Protein AF-A0A7V3BSF2-F1 (afdb_monomer)

Sequence (176 aa):
MPDAALVPPDAELTGRTVLPAAGGLPDQIAVTYAIGPDPFAREHGFALWERFPEPPAWSVVLAFVDPPDRGVLGIRLGSGDLTGDGHDDVLVFEETGGTGACGTWRVVTGAGTDAGAVFGRKTCDAELLIRGGALELREAVFEPGDPHCCPSAFRYATLEWNGRRFVETASRLEPV

Secondary structure (DSSP, 8-state):
--GGGSS-TTEEEEEEEEE-SBTTB--EEEEEEEESS-TTS-EEEEEEEEE-SSSSSEEEEEEEEE-GGG---EEEEEEE-SSSSSS-EEEEEEEEETTTTEEEEEEEE-SGGG-EEEEEEEESSEEEEEETTEEEEEEEE--TT--TT--SEEEEEEEEE-SSSEEEEEEEEEE-

Mean predicted aligned error: 3.51 Å

Structure (mmCIF, N/CA/C/O backbone):
data_AF-A0A7V3BSF2-F1
#
_entry.id   AF-A0A7V3BSF2-F1
#
loop_
_atom_site.group_PDB
_atom_site.id
_atom_site.type_symbol
_atom_site.label_atom_id
_atom_site.label_alt_id
_atom_site.label_comp_id
_atom_site.label_asym_id
_atom_site.label_entity_id
_atom_site.label_seq_id
_atom_site.pdbx_PDB_ins_code
_atom_site.Cartn_x
_atom_site.Cartn_y
_atom_site.Cartn_z
_atom_site.occupancy
_atom_site.B_iso_or_equiv
_atom_site.auth_seq_id
_atom_site.auth_comp_id
_atom_site.auth_asym_id
_atom_site.auth_atom_id
_atom_site.pdbx_PDB_model_num
ATOM 1 N N . MET A 1 1 ? 14.604 -10.506 -12.509 1.00 76.88 1 MET A N 1
ATOM 2 C CA . MET A 1 1 ? 15.519 -9.348 -12.597 1.00 76.88 1 MET A CA 1
ATOM 3 C C . MET A 1 1 ? 16.300 -9.240 -11.297 1.00 76.88 1 MET A C 1
ATOM 5 O O . MET A 1 1 ? 15.759 -9.681 -10.288 1.00 76.88 1 MET A O 1
ATOM 9 N N . PRO A 1 2 ? 17.548 -8.743 -11.309 1.00 87.44 2 PRO A N 1
ATOM 10 C CA . PRO A 1 2 ? 18.280 -8.460 -10.076 1.00 87.44 2 PRO A CA 1
ATOM 11 C C . PRO A 1 2 ? 17.631 -7.291 -9.322 1.00 87.44 2 PRO A C 1
ATOM 13 O O . PRO A 1 2 ? 17.107 -6.376 -9.952 1.00 87.44 2 PRO A O 1
ATOM 16 N N . ASP A 1 3 ? 17.705 -7.309 -7.992 1.00 88.06 3 ASP A N 1
ATOM 17 C CA . ASP A 1 3 ? 17.054 -6.317 -7.123 1.00 88.06 3 ASP A CA 1
ATOM 18 C C . ASP A 1 3 ? 17.497 -4.876 -7.426 1.00 88.06 3 ASP A C 1
ATOM 20 O O . ASP A 1 3 ? 16.669 -3.975 -7.503 1.00 88.06 3 ASP A O 1
ATOM 24 N N . ALA A 1 4 ? 18.783 -4.671 -7.725 1.00 88.38 4 ALA A N 1
ATOM 25 C CA . ALA A 1 4 ? 19.325 -3.362 -8.098 1.00 88.38 4 ALA A CA 1
ATOM 26 C C . ALA A 1 4 ? 18.754 -2.788 -9.412 1.00 88.38 4 ALA A C 1
ATOM 28 O O . ALA A 1 4 ? 18.898 -1.599 -9.663 1.00 88.38 4 ALA A O 1
ATOM 29 N N . ALA A 1 5 ? 18.127 -3.610 -10.263 1.00 93.00 5 ALA A N 1
ATOM 30 C CA . ALA A 1 5 ? 17.469 -3.142 -11.487 1.00 93.00 5 ALA A CA 1
ATOM 31 C C . ALA A 1 5 ? 15.993 -2.762 -11.271 1.00 93.00 5 ALA A C 1
ATOM 33 O O . ALA A 1 5 ? 15.368 -2.248 -12.192 1.00 93.00 5 ALA A O 1
ATOM 34 N N . LEU A 1 6 ? 15.430 -3.048 -10.091 1.00 95.12 6 LEU A N 1
ATOM 35 C CA . LEU A 1 6 ? 14.021 -2.795 -9.768 1.00 95.12 6 LEU A CA 1
ATOM 36 C C . LEU A 1 6 ? 13.781 -1.416 -9.147 1.00 95.12 6 LEU A C 1
ATOM 38 O O . LEU A 1 6 ? 12.636 -0.982 -9.042 1.00 95.12 6 LEU A O 1
ATOM 42 N N . VAL A 1 7 ? 14.836 -0.744 -8.702 1.00 96.88 7 VAL A N 1
ATOM 43 C CA . VAL A 1 7 ? 14.755 0.519 -7.966 1.00 96.88 7 VAL A CA 1
ATOM 44 C C . VAL A 1 7 ? 15.609 1.581 -8.660 1.00 96.88 7 VAL A C 1
ATOM 46 O O . VAL A 1 7 ? 16.504 1.226 -9.433 1.00 96.88 7 VAL A O 1
ATOM 49 N N . PRO A 1 8 ? 15.345 2.881 -8.434 1.00 95.38 8 PRO A N 1
ATOM 50 C CA . PRO A 1 8 ? 16.197 3.942 -8.957 1.00 95.3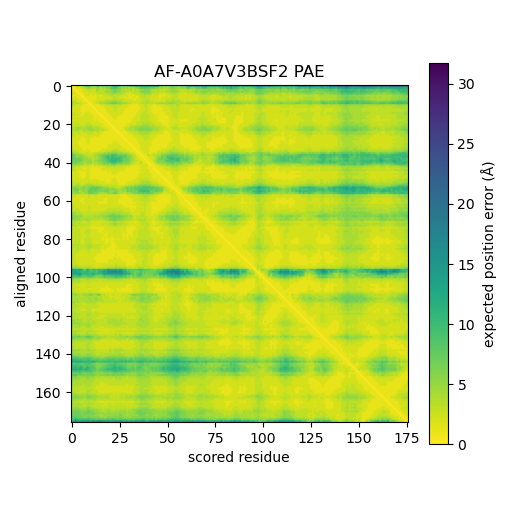8 8 PRO A CA 1
ATOM 51 C C . PRO A 1 8 ? 17.669 3.769 -8.544 1.00 95.38 8 PRO A C 1
ATOM 53 O O . PRO A 1 8 ? 17.949 3.157 -7.509 1.00 95.38 8 PRO A O 1
ATOM 56 N N . PRO A 1 9 ? 18.623 4.337 -9.306 1.00 92.38 9 PRO A N 1
ATOM 57 C CA . PRO A 1 9 ? 20.008 4.429 -8.859 1.00 92.38 9 PRO A CA 1
ATOM 58 C C . PRO A 1 9 ? 20.092 5.041 -7.455 1.00 92.38 9 PRO A C 1
ATOM 60 O O . PRO A 1 9 ? 19.335 5.955 -7.134 1.00 92.38 9 PRO A O 1
ATOM 63 N N . ASP A 1 10 ? 20.998 4.518 -6.630 1.00 89.00 10 ASP A N 1
ATOM 64 C CA . ASP A 1 10 ? 21.238 4.958 -5.246 1.00 89.00 10 ASP A CA 1
ATOM 65 C C . ASP A 1 10 ? 20.064 4.753 -4.265 1.00 89.00 10 ASP A C 1
ATOM 67 O O . ASP A 1 10 ? 20.149 5.170 -3.107 1.00 89.00 10 ASP A O 1
ATOM 71 N N . ALA A 1 11 ? 18.992 4.073 -4.689 1.00 95.88 11 ALA A N 1
ATOM 72 C CA . ALA A 1 11 ? 17.901 3.671 -3.813 1.00 95.88 11 ALA A CA 1
ATOM 73 C C . ALA A 1 11 ? 18.192 2.335 -3.105 1.00 95.88 11 ALA A C 1
ATOM 75 O O . ALA A 1 11 ? 18.741 1.392 -3.678 1.00 95.88 11 ALA A O 1
ATOM 76 N N . GLU A 1 12 ? 17.763 2.239 -1.852 1.00 95.88 12 GLU A N 1
ATOM 77 C CA . GLU A 1 12 ? 17.766 1.013 -1.057 1.00 95.88 12 GLU A CA 1
ATOM 78 C C . GLU A 1 12 ? 16.434 0.279 -1.264 1.00 95.88 12 GLU A C 1
ATOM 80 O O . GLU A 1 12 ? 15.379 0.833 -0.964 1.00 95.88 12 GLU A O 1
ATOM 85 N N . LEU A 1 13 ? 16.458 -0.964 -1.760 1.00 97.31 13 LEU A N 1
ATOM 86 C CA . LEU A 1 13 ? 15.261 -1.812 -1.819 1.00 97.31 13 LEU A CA 1
ATOM 87 C C . LEU A 1 13 ? 14.839 -2.200 -0.393 1.00 97.31 13 LEU A C 1
ATOM 89 O O . LEU A 1 13 ? 15.606 -2.841 0.322 1.00 97.31 13 LEU A O 1
ATOM 93 N N . THR A 1 14 ? 13.613 -1.858 0.003 1.00 97.19 14 THR A N 1
ATOM 94 C CA . THR A 1 14 ? 13.084 -2.110 1.356 1.00 97.19 14 THR A CA 1
ATOM 95 C C . THR A 1 14 ? 11.998 -3.183 1.391 1.00 97.19 14 THR A C 1
ATOM 97 O O . THR A 1 14 ? 11.759 -3.779 2.441 1.00 97.19 14 THR A O 1
ATOM 100 N N . GLY A 1 15 ? 11.368 -3.487 0.255 1.00 97.56 15 GLY A N 1
ATOM 101 C CA . GLY A 1 15 ? 10.347 -4.523 0.153 1.00 97.56 15 GLY A CA 1
ATOM 102 C C . GLY A 1 15 ? 10.128 -4.980 -1.282 1.00 97.56 15 GLY A C 1
ATOM 103 O O . GLY A 1 15 ? 10.383 -4.250 -2.239 1.00 97.56 15 GLY A O 1
ATOM 104 N N . ARG A 1 16 ? 9.669 -6.223 -1.435 1.00 97.62 16 ARG A N 1
ATOM 105 C CA . ARG A 1 16 ? 9.416 -6.849 -2.733 1.00 97.62 16 ARG A CA 1
ATOM 106 C C . ARG A 1 16 ? 8.333 -7.910 -2.608 1.00 97.62 16 ARG A C 1
ATOM 108 O O . ARG A 1 16 ? 8.412 -8.762 -1.728 1.00 97.62 16 ARG A O 1
ATOM 115 N N . THR A 1 17 ? 7.396 -7.913 -3.545 1.00 97.81 17 THR A N 1
ATOM 116 C CA . THR A 1 17 ? 6.479 -9.031 -3.777 1.00 97.81 17 THR A CA 1
ATOM 117 C C . THR A 1 17 ? 6.384 -9.335 -5.273 1.00 97.81 17 THR A C 1
ATOM 119 O O . THR A 1 17 ? 6.558 -8.447 -6.109 1.00 97.81 17 THR A O 1
ATOM 122 N N . VAL A 1 18 ? 6.189 -10.606 -5.619 1.00 97.75 18 VAL A N 1
ATOM 123 C CA . VAL A 1 18 ? 6.031 -11.072 -7.005 1.00 97.75 18 VAL A CA 1
ATOM 124 C C . VAL A 1 18 ? 4.582 -11.486 -7.181 1.00 97.75 18 VAL A C 1
ATOM 126 O O . VAL A 1 18 ? 4.072 -12.236 -6.354 1.00 97.75 18 VAL A O 1
ATOM 129 N N . LEU A 1 19 ? 3.963 -11.029 -8.263 1.00 98.12 19 LEU A N 1
ATOM 130 C CA . LEU A 1 19 ? 2.599 -11.357 -8.638 1.00 98.12 19 LEU A CA 1
ATOM 131 C C . LEU A 1 19 ? 2.678 -12.205 -9.917 1.00 98.12 19 LEU A C 1
ATOM 133 O O . LEU A 1 19 ? 2.993 -11.670 -10.984 1.00 98.12 19 LEU A O 1
ATOM 137 N N . PRO A 1 20 ? 2.553 -13.540 -9.819 1.00 98.19 20 PRO A N 1
ATOM 138 C CA . PRO A 1 20 ? 2.639 -14.411 -10.986 1.00 98.19 20 PRO A CA 1
ATOM 139 C C . PRO A 1 20 ? 1.497 -14.150 -11.968 1.00 98.19 20 PRO A C 1
ATOM 141 O O . PRO A 1 20 ? 0.371 -13.907 -11.541 1.00 98.19 20 PRO A O 1
ATOM 144 N N . ALA A 1 21 ? 1.768 -14.304 -13.267 1.00 97.94 21 ALA A N 1
ATOM 145 C CA . ALA A 1 21 ? 0.745 -14.174 -14.302 1.00 97.94 21 ALA A CA 1
ATOM 146 C C . ALA A 1 21 ? -0.483 -15.062 -14.018 1.00 97.94 21 ALA A C 1
ATOM 148 O O . ALA A 1 21 ? -0.381 -16.290 -13.920 1.00 97.94 21 ALA A O 1
ATOM 149 N N . ALA A 1 22 ? -1.646 -14.429 -13.918 1.00 97.88 22 ALA A N 1
ATOM 150 C CA . ALA A 1 22 ? -2.939 -15.028 -13.605 1.00 97.88 22 ALA A CA 1
ATOM 151 C C . ALA A 1 22 ? -4.055 -14.028 -13.971 1.00 97.88 22 ALA A C 1
ATOM 153 O O . ALA A 1 22 ? -3.757 -12.899 -14.349 1.00 97.88 22 ALA A O 1
ATOM 154 N N . GLY A 1 23 ? -5.327 -14.438 -13.984 1.00 95.12 23 GLY A N 1
ATOM 155 C CA . GLY A 1 23 ? -6.445 -13.527 -14.310 1.00 95.12 23 GLY A CA 1
ATOM 156 C C . GLY A 1 23 ? -6.418 -12.887 -15.713 1.00 95.12 23 GLY A C 1
ATOM 157 O O . GLY A 1 23 ? -7.202 -11.995 -16.012 1.00 95.12 23 GLY A O 1
ATOM 158 N N . GLY A 1 24 ? -5.521 -13.330 -16.603 1.00 95.00 24 GLY A N 1
ATOM 159 C CA . GLY A 1 24 ? -5.263 -12.675 -17.893 1.00 95.00 24 GLY A CA 1
ATOM 160 C C . GLY A 1 24 ? -4.252 -11.522 -17.830 1.00 95.00 24 GLY A C 1
ATOM 161 O O . GLY A 1 24 ? -3.941 -10.952 -18.876 1.00 95.00 24 GLY A O 1
ATOM 162 N N . LEU A 1 25 ? -3.705 -11.221 -16.649 1.00 97.00 25 LEU A N 1
ATOM 163 C CA . LEU A 1 25 ? -2.626 -10.259 -16.446 1.00 97.00 25 LEU A CA 1
ATOM 164 C C . LEU A 1 25 ? -1.240 -10.944 -16.495 1.00 97.00 25 LEU A C 1
ATOM 166 O O . LEU A 1 25 ? -1.117 -12.136 -16.182 1.00 97.00 25 LEU A O 1
ATOM 170 N N . PRO A 1 26 ? -0.193 -10.229 -16.952 1.00 97.62 26 PRO A N 1
ATOM 171 C CA . PRO A 1 26 ? 1.178 -10.743 -17.039 1.00 97.62 26 PRO A CA 1
ATOM 172 C C . PRO A 1 26 ? 1.870 -10.834 -15.669 1.00 97.62 26 PRO A C 1
ATOM 174 O O . PRO A 1 26 ? 1.348 -10.372 -14.666 1.00 97.62 26 PRO A O 1
ATOM 177 N N . ASP A 1 27 ? 3.089 -11.390 -15.634 1.00 98.12 27 ASP A N 1
ATOM 178 C CA . ASP A 1 27 ? 3.915 -11.366 -14.420 1.00 98.12 27 ASP A CA 1
ATOM 179 C C . ASP A 1 27 ? 4.182 -9.914 -13.989 1.00 98.12 27 ASP A C 1
ATOM 181 O O . ASP A 1 27 ? 4.638 -9.096 -14.799 1.00 98.12 27 ASP A O 1
ATOM 185 N N . GLN A 1 28 ? 4.004 -9.621 -12.703 1.00 98.50 28 GLN A N 1
ATOM 186 C CA . GLN A 1 28 ? 4.332 -8.327 -12.115 1.00 98.50 28 GLN A CA 1
ATOM 187 C C . GLN A 1 28 ? 5.243 -8.459 -10.886 1.00 98.50 28 GLN A C 1
ATOM 189 O O . GLN A 1 28 ? 5.368 -9.510 -10.251 1.00 98.50 28 GLN A O 1
ATOM 194 N N . ILE A 1 29 ? 5.937 -7.372 -10.552 1.00 98.50 29 ILE A N 1
ATOM 195 C CA . ILE A 1 29 ? 6.766 -7.253 -9.350 1.00 98.50 29 ILE A CA 1
ATOM 196 C C . ILE A 1 29 ? 6.492 -5.892 -8.724 1.00 98.50 29 ILE A C 1
ATOM 198 O O . ILE A 1 29 ? 6.801 -4.864 -9.322 1.00 98.50 29 ILE A O 1
ATOM 202 N N . ALA A 1 30 ? 5.972 -5.882 -7.503 1.00 98.62 30 ALA A N 1
ATOM 203 C CA . ALA A 1 30 ? 5.867 -4.666 -6.713 1.00 98.62 30 ALA A CA 1
ATOM 204 C C . ALA A 1 30 ? 7.074 -4.541 -5.785 1.00 98.62 30 ALA A C 1
ATOM 206 O O . ALA A 1 30 ? 7.456 -5.498 -5.104 1.00 98.62 30 ALA A O 1
ATOM 207 N N . VAL A 1 31 ? 7.675 -3.357 -5.758 1.00 98.69 31 VAL A N 1
ATOM 208 C CA . VAL A 1 31 ? 8.811 -3.036 -4.896 1.00 98.69 31 VAL A CA 1
ATOM 209 C C . VAL A 1 31 ? 8.567 -1.759 -4.119 1.00 98.69 31 VAL A C 1
ATOM 211 O O . VAL A 1 31 ? 7.905 -0.839 -4.599 1.00 98.69 31 VAL A O 1
ATOM 214 N N . THR A 1 32 ? 9.153 -1.700 -2.930 1.00 98.62 32 THR A N 1
ATOM 215 C CA . THR A 1 32 ? 9.301 -0.473 -2.155 1.00 98.62 32 THR A CA 1
ATOM 216 C C . THR A 1 32 ? 10.771 -0.172 -1.954 1.00 98.62 32 THR A C 1
ATOM 218 O O . THR A 1 32 ? 11.605 -1.078 -1.880 1.00 98.62 32 THR A O 1
ATOM 221 N N . TYR A 1 33 ? 11.105 1.111 -1.908 1.00 98.00 33 TYR A N 1
ATOM 222 C CA . TYR A 1 33 ? 12.482 1.561 -1.777 1.00 98.00 33 TYR A CA 1
ATOM 223 C C . TYR A 1 33 ? 12.579 2.863 -0.989 1.00 98.00 33 TYR A C 1
ATOM 225 O O . TYR A 1 33 ? 11.584 3.564 -0.801 1.00 98.00 33 TYR A O 1
ATOM 233 N N . ALA A 1 34 ? 13.782 3.177 -0.521 1.00 97.19 34 ALA A N 1
ATOM 234 C CA . ALA A 1 34 ? 14.109 4.450 0.106 1.00 97.19 34 ALA A CA 1
ATOM 235 C C . ALA A 1 34 ? 15.246 5.143 -0.655 1.00 97.19 34 ALA A C 1
ATOM 237 O O . ALA A 1 34 ? 16.184 4.479 -1.094 1.00 97.19 34 ALA A O 1
ATOM 238 N N . ILE A 1 35 ? 15.179 6.467 -0.799 1.00 96.00 35 ILE A N 1
ATOM 239 C CA . ILE A 1 35 ? 16.228 7.283 -1.426 1.00 96.00 35 ILE A CA 1
ATOM 240 C C . ILE A 1 35 ? 16.791 8.257 -0.394 1.00 96.00 35 ILE A C 1
ATOM 242 O O . ILE A 1 35 ? 16.048 8.919 0.330 1.00 96.00 35 ILE A O 1
ATOM 246 N N . GLY A 1 36 ? 18.116 8.374 -0.368 1.00 93.12 36 GLY A N 1
ATOM 247 C CA . GLY A 1 36 ? 18.832 9.321 0.478 1.00 93.12 36 GLY A CA 1
ATOM 248 C C . GLY A 1 36 ? 19.404 8.685 1.753 1.00 93.12 36 GLY A C 1
ATOM 249 O O . GLY A 1 36 ? 18.839 7.739 2.303 1.00 93.12 36 GLY A O 1
ATOM 250 N N . PRO A 1 37 ? 20.555 9.180 2.243 1.00 88.19 37 PRO A N 1
ATOM 251 C CA . PRO A 1 37 ? 21.254 8.564 3.368 1.00 88.19 37 PRO A CA 1
ATOM 252 C C . PRO A 1 37 ? 20.642 8.918 4.730 1.00 88.19 37 PRO A C 1
ATOM 254 O O . PRO A 1 37 ? 20.707 8.095 5.646 1.00 88.19 37 PRO A O 1
ATOM 257 N N . ASP A 1 38 ? 20.051 10.111 4.870 1.00 88.25 38 ASP A N 1
ATOM 258 C CA . ASP A 1 38 ? 19.513 10.628 6.134 1.00 88.25 38 ASP A CA 1
ATOM 259 C C . ASP A 1 38 ? 18.205 9.915 6.501 1.00 88.25 38 ASP A C 1
ATOM 261 O O . ASP A 1 38 ? 17.195 10.181 5.856 1.00 88.25 38 ASP A O 1
ATOM 265 N N . PRO A 1 39 ? 18.182 9.046 7.531 1.00 81.50 39 PRO A N 1
ATOM 266 C CA . PRO A 1 39 ? 16.994 8.280 7.912 1.00 81.50 39 PRO A CA 1
ATOM 267 C C . PRO A 1 39 ? 15.792 9.143 8.325 1.00 81.50 39 PRO A C 1
ATOM 269 O O . PRO A 1 39 ? 14.682 8.625 8.365 1.00 81.50 39 PRO A O 1
ATOM 272 N N . PHE A 1 40 ? 15.986 10.431 8.623 1.00 81.38 40 PHE A N 1
ATOM 273 C CA . PHE A 1 40 ? 14.909 11.351 9.000 1.00 81.38 40 PHE A CA 1
ATOM 274 C C . PHE A 1 40 ? 14.407 12.214 7.838 1.00 81.38 40 PHE A C 1
ATOM 276 O O . PHE A 1 40 ? 13.445 12.961 8.008 1.00 81.38 40 PHE A O 1
ATOM 283 N N . ALA A 1 41 ? 15.052 12.123 6.675 1.00 87.25 41 ALA A N 1
ATOM 284 C CA . ALA A 1 41 ? 14.720 12.905 5.490 1.00 87.25 41 ALA A CA 1
ATOM 285 C C . ALA A 1 41 ? 14.787 12.066 4.201 1.00 87.25 41 ALA A C 1
ATOM 287 O O . ALA A 1 41 ? 15.073 12.605 3.130 1.00 87.25 41 ALA A O 1
ATOM 288 N N . ARG A 1 42 ? 14.561 10.747 4.298 1.00 93.50 42 ARG A N 1
ATOM 289 C CA . ARG A 1 42 ? 14.513 9.866 3.123 1.00 93.50 42 ARG A CA 1
ATOM 290 C C . ARG A 1 42 ? 13.227 10.082 2.343 1.00 93.50 42 ARG A C 1
ATOM 292 O O . ARG A 1 42 ? 12.171 10.353 2.910 1.00 93.50 42 ARG A O 1
ATOM 299 N N . GLU A 1 43 ? 13.327 9.901 1.036 1.00 96.19 43 GLU A N 1
ATOM 300 C CA . GLU A 1 43 ? 12.162 9.671 0.191 1.00 96.19 43 GLU A CA 1
ATOM 301 C C . GLU A 1 43 ? 11.803 8.191 0.244 1.00 96.19 43 GLU A C 1
ATOM 303 O O . GLU A 1 43 ? 12.691 7.336 0.292 1.00 96.19 43 GLU A O 1
ATOM 308 N N . HIS A 1 44 ? 10.514 7.880 0.190 1.00 97.38 44 HIS A N 1
ATOM 309 C CA . HIS A 1 44 ? 10.032 6.504 0.162 1.00 97.38 44 HIS A CA 1
ATOM 310 C C . HIS A 1 44 ? 9.203 6.278 -1.092 1.00 97.38 44 HIS A C 1
ATOM 312 O O . HIS A 1 44 ? 8.294 7.045 -1.386 1.00 97.38 44 HIS A O 1
ATOM 318 N N . GLY A 1 45 ? 9.531 5.244 -1.859 1.00 97.81 45 GLY A N 1
ATOM 319 C CA . GLY A 1 45 ? 8.905 4.990 -3.147 1.00 97.81 45 GLY A CA 1
ATOM 320 C C . GLY A 1 45 ? 8.295 3.607 -3.270 1.00 97.81 45 GLY A C 1
ATOM 321 O O . GLY A 1 45 ? 8.688 2.658 -2.589 1.00 97.81 45 GLY A O 1
ATOM 322 N N . PHE A 1 46 ? 7.346 3.519 -4.190 1.00 98.62 46 PHE A N 1
ATOM 323 C CA . PHE A 1 46 ? 6.716 2.301 -4.668 1.00 98.62 46 PHE A CA 1
ATOM 324 C C . PHE A 1 46 ? 6.845 2.241 -6.190 1.00 98.62 46 PHE A C 1
ATOM 326 O O . PHE A 1 46 ? 6.648 3.251 -6.869 1.00 98.62 46 PHE A O 1
ATOM 333 N N . ALA A 1 47 ? 7.106 1.053 -6.731 1.00 98.56 47 ALA A N 1
ATOM 334 C CA . ALA A 1 47 ? 6.995 0.793 -8.161 1.00 98.56 47 ALA A CA 1
ATOM 335 C C . ALA A 1 47 ? 6.367 -0.579 -8.428 1.00 98.56 47 ALA A C 1
ATOM 337 O O . ALA A 1 47 ? 6.736 -1.572 -7.801 1.00 98.56 47 ALA A O 1
ATOM 338 N N . LEU A 1 48 ? 5.459 -0.628 -9.400 1.00 98.69 48 LEU A N 1
ATOM 339 C CA . LEU A 1 48 ? 4.925 -1.842 -10.001 1.00 98.69 48 LEU A CA 1
ATOM 340 C C . LEU A 1 48 ? 5.589 -2.041 -11.364 1.00 98.69 48 LEU A C 1
ATOM 342 O O . LEU A 1 48 ? 5.421 -1.237 -12.284 1.00 98.69 48 LEU A O 1
ATOM 346 N N . TRP A 1 49 ? 6.357 -3.115 -11.471 1.00 98.56 49 TRP A N 1
ATOM 347 C CA . TRP A 1 49 ? 6.959 -3.588 -12.706 1.00 98.56 49 TRP A CA 1
ATOM 348 C C . TRP A 1 49 ? 6.072 -4.636 -13.345 1.00 98.56 49 TRP A C 1
ATOM 350 O O . TRP A 1 49 ? 5.575 -5.521 -12.658 1.00 98.56 49 TRP A O 1
ATOM 360 N N . GLU A 1 50 ? 5.963 -4.589 -14.662 1.00 98.06 50 GLU A N 1
ATOM 361 C CA . GLU A 1 50 ? 5.185 -5.530 -15.451 1.00 98.06 50 GLU A CA 1
ATOM 362 C C . GLU A 1 50 ? 6.030 -6.136 -16.562 1.00 98.06 50 GLU A C 1
ATOM 364 O O . GLU A 1 50 ? 6.874 -5.459 -17.163 1.00 98.06 50 GLU A O 1
ATOM 369 N N . ARG A 1 51 ? 5.797 -7.421 -16.832 1.00 97.50 51 ARG A N 1
ATOM 370 C CA . ARG A 1 51 ? 6.450 -8.146 -17.909 1.00 97.50 51 ARG A CA 1
ATOM 371 C C . ARG A 1 51 ? 5.721 -7.960 -19.239 1.00 97.50 51 ARG A C 1
ATOM 373 O O . ARG A 1 51 ? 4.569 -8.351 -19.385 1.00 97.50 51 ARG A O 1
ATOM 380 N N . PHE A 1 52 ? 6.446 -7.492 -20.247 1.00 95.88 52 PHE A N 1
ATOM 381 C CA . PHE A 1 52 ? 5.967 -7.341 -21.620 1.00 95.88 52 PHE A CA 1
ATOM 382 C C . PHE A 1 52 ? 6.548 -8.427 -22.542 1.00 95.88 52 PHE A C 1
ATOM 384 O O . PHE A 1 52 ? 7.656 -8.922 -22.302 1.00 95.88 52 PHE A O 1
ATOM 391 N N . PRO A 1 53 ? 5.825 -8.819 -23.609 1.00 93.44 53 PRO A N 1
ATOM 392 C CA . PRO A 1 53 ? 6.319 -9.798 -24.577 1.00 93.44 53 PRO A CA 1
ATOM 393 C C . PRO A 1 53 ? 7.482 -9.257 -25.422 1.00 93.44 53 PRO A C 1
ATOM 395 O O . PRO A 1 53 ? 8.355 -10.024 -25.828 1.00 93.44 53 PRO A O 1
ATOM 398 N N . GLU A 1 54 ? 7.506 -7.948 -25.677 1.00 92.50 54 GLU A N 1
ATOM 399 C CA . GLU A 1 54 ? 8.536 -7.280 -26.472 1.00 92.50 54 GLU A CA 1
ATOM 400 C C . GLU A 1 54 ? 9.595 -6.608 -25.583 1.00 92.50 54 GLU A C 1
ATOM 402 O O . GLU A 1 54 ? 9.283 -6.165 -24.477 1.00 92.50 54 GLU A O 1
ATOM 407 N N . PRO A 1 55 ? 10.859 -6.506 -26.036 1.00 89.25 55 PRO A N 1
ATOM 408 C CA . PRO A 1 55 ? 11.878 -5.739 -25.332 1.00 89.25 55 PRO A CA 1
ATOM 409 C C . PRO A 1 55 ? 11.552 -4.229 -25.246 1.00 89.25 55 PRO A C 1
ATOM 411 O O . PRO A 1 55 ? 11.156 -3.649 -26.256 1.00 89.25 55 PRO A O 1
ATOM 414 N N . PRO A 1 56 ? 11.827 -3.561 -24.107 1.00 86.69 56 PRO A N 1
ATOM 415 C CA . PRO A 1 56 ? 12.302 -4.146 -22.856 1.00 86.69 56 PRO A CA 1
ATOM 416 C C . PRO A 1 56 ? 11.208 -4.990 -22.190 1.00 86.69 56 PRO A C 1
ATOM 418 O O . PRO A 1 56 ? 10.107 -4.521 -21.929 1.00 86.69 56 PRO A O 1
ATOM 421 N N . ALA A 1 57 ? 11.551 -6.240 -21.860 1.00 92.62 57 ALA A N 1
ATOM 422 C CA . ALA A 1 57 ? 10.586 -7.226 -21.375 1.00 92.62 57 ALA A CA 1
ATOM 423 C C . ALA A 1 57 ? 10.028 -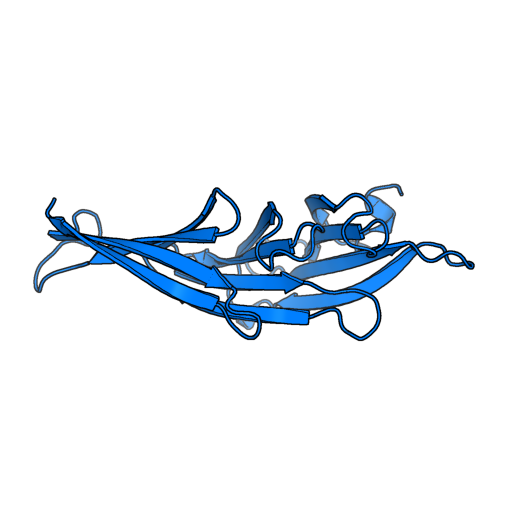6.911 -19.981 1.00 92.62 57 ALA A C 1
ATOM 425 O O . ALA A 1 57 ? 9.164 -7.635 -19.508 1.00 92.62 57 ALA A O 1
ATOM 426 N N . TRP A 1 58 ? 10.538 -5.882 -19.3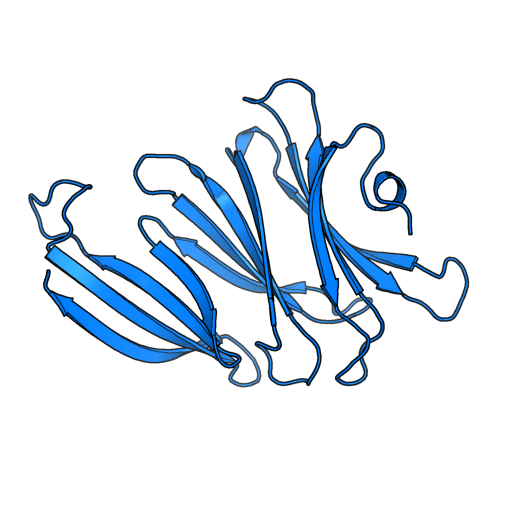07 1.00 96.62 58 TRP A N 1
ATOM 427 C CA . TRP A 1 58 ? 10.051 -5.406 -18.022 1.00 96.62 58 TRP A CA 1
ATOM 428 C C . TRP A 1 58 ? 10.052 -3.885 -18.020 1.00 96.62 58 TRP A C 1
ATOM 430 O O . TRP A 1 58 ? 11.084 -3.277 -18.310 1.00 96.62 58 TRP A O 1
ATOM 440 N N . SER A 1 59 ? 8.915 -3.289 -17.674 1.00 96.75 59 SER A N 1
ATOM 441 C CA . SER A 1 59 ? 8.768 -1.838 -17.550 1.00 96.75 59 SER A CA 1
ATOM 442 C C . SER A 1 59 ? 7.974 -1.488 -16.299 1.00 96.75 59 SER A C 1
ATOM 444 O O . SER A 1 59 ? 7.112 -2.251 -15.868 1.00 96.75 59 SER A O 1
ATOM 446 N N . VAL A 1 60 ? 8.262 -0.324 -15.721 1.00 97.38 60 VAL A N 1
ATOM 447 C CA . VAL A 1 60 ? 7.437 0.249 -14.654 1.00 97.38 60 VAL A CA 1
ATOM 448 C C . VAL A 1 60 ? 6.120 0.722 -15.266 1.00 97.38 60 VAL A C 1
ATOM 450 O O . VAL A 1 60 ? 6.134 1.534 -16.190 1.00 97.38 60 VAL A O 1
ATOM 453 N N . VAL A 1 61 ? 5.001 0.222 -14.746 1.00 97.88 61 VAL A N 1
ATOM 454 C CA . VAL A 1 61 ? 3.643 0.603 -15.179 1.00 97.88 61 VAL A CA 1
ATOM 455 C C . VAL A 1 61 ? 2.966 1.556 -14.199 1.00 97.88 61 VAL A C 1
ATOM 457 O O . VAL A 1 61 ? 2.137 2.368 -14.596 1.00 97.88 61 VAL A O 1
ATOM 460 N N . LEU A 1 62 ? 3.381 1.531 -12.931 1.00 98.44 62 LEU A N 1
ATOM 461 C CA . LEU A 1 62 ? 2.950 2.481 -11.912 1.00 98.44 62 LEU A CA 1
ATOM 462 C C . LEU A 1 62 ? 4.102 2.759 -10.950 1.00 98.44 62 LEU A C 1
ATOM 464 O O . LEU A 1 62 ? 4.779 1.834 -10.512 1.00 98.44 62 LEU A O 1
ATOM 468 N N . ALA A 1 63 ? 4.300 4.019 -10.576 1.00 98.00 63 ALA A N 1
ATOM 469 C CA . ALA A 1 63 ? 5.206 4.384 -9.498 1.00 98.00 63 ALA A CA 1
ATOM 470 C C . ALA A 1 63 ? 4.739 5.655 -8.793 1.00 98.00 63 ALA A C 1
ATOM 472 O O . ALA A 1 63 ? 4.110 6.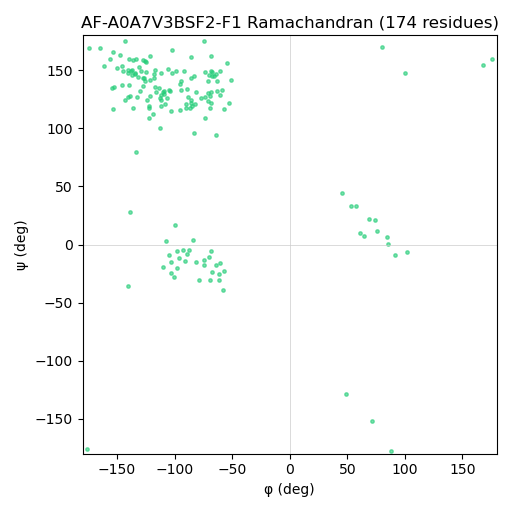526 -9.397 1.00 98.00 63 ALA A O 1
ATOM 473 N N . PHE A 1 64 ? 5.083 5.767 -7.517 1.00 97.19 64 PHE A N 1
ATOM 474 C CA . PHE A 1 64 ? 4.971 7.003 -6.755 1.00 97.19 64 PHE A CA 1
ATOM 475 C C . PHE A 1 64 ? 6.116 7.098 -5.752 1.00 97.19 64 PHE A C 1
ATOM 477 O O . PHE A 1 64 ? 6.683 6.087 -5.337 1.00 97.19 64 PHE A O 1
ATOM 484 N N . VAL A 1 65 ? 6.463 8.329 -5.390 1.00 97.25 65 VAL A N 1
ATOM 485 C CA . VAL A 1 65 ? 7.494 8.638 -4.400 1.00 97.25 65 VAL A CA 1
ATOM 486 C C . VAL A 1 65 ? 6.927 9.675 -3.446 1.00 97.25 65 VAL A C 1
ATOM 488 O O . VAL A 1 65 ? 6.429 10.714 -3.885 1.00 97.25 65 VAL A O 1
ATOM 491 N N . ASP A 1 66 ? 6.993 9.379 -2.155 1.00 96.12 66 ASP A N 1
ATOM 492 C CA . ASP A 1 66 ? 6.677 10.310 -1.088 1.00 96.12 66 ASP A CA 1
ATOM 493 C C . ASP A 1 66 ? 7.920 11.140 -0.745 1.00 96.12 66 ASP A C 1
ATOM 495 O O . ASP A 1 66 ? 8.937 10.576 -0.318 1.00 96.12 66 ASP A O 1
ATOM 499 N N . PRO A 1 67 ? 7.862 12.473 -0.927 1.00 93.88 67 PRO A N 1
ATOM 500 C CA . PRO A 1 67 ? 8.940 13.359 -0.516 1.00 93.88 67 PRO A CA 1
ATOM 501 C C . PRO A 1 67 ? 9.055 13.430 1.016 1.00 93.88 67 PRO A C 1
ATOM 503 O O . PRO A 1 67 ? 8.091 13.126 1.726 1.00 93.88 67 PRO A O 1
ATOM 506 N N . PRO A 1 68 ? 10.199 13.890 1.557 1.00 91.38 68 PRO A N 1
ATOM 507 C CA . PRO A 1 68 ? 10.444 13.853 3.000 1.00 91.38 68 PRO A CA 1
ATOM 508 C C . PRO A 1 68 ? 9.435 14.676 3.816 1.00 91.38 68 PRO A C 1
ATOM 510 O O . PRO A 1 68 ? 9.094 14.324 4.944 1.00 91.38 68 PRO A O 1
ATOM 513 N N . ASP A 1 69 ? 8.899 15.756 3.242 1.00 90.44 69 ASP A N 1
ATOM 514 C CA . ASP A 1 69 ? 7.905 16.627 3.880 1.00 90.44 69 ASP A CA 1
ATOM 515 C C . ASP A 1 69 ? 6.518 15.974 4.043 1.00 90.44 69 ASP A C 1
ATOM 517 O O . ASP A 1 69 ? 5.684 16.488 4.792 1.00 90.44 69 ASP A O 1
ATOM 521 N N . ARG A 1 70 ? 6.273 14.813 3.416 1.00 89.38 70 ARG A N 1
ATOM 522 C CA . ARG A 1 70 ? 5.096 13.972 3.692 1.00 89.38 70 ARG A CA 1
ATOM 523 C C . ARG A 1 70 ? 5.194 13.210 5.009 1.00 89.38 70 ARG A C 1
ATOM 525 O O . ARG A 1 70 ? 4.159 12.762 5.503 1.00 89.38 70 ARG A O 1
ATOM 532 N N . GLY A 1 71 ? 6.394 13.068 5.574 1.00 90.62 71 GLY A N 1
ATOM 533 C CA . GLY A 1 71 ? 6.621 12.369 6.838 1.00 90.62 71 GLY A CA 1
ATOM 534 C C . GLY A 1 71 ? 6.393 10.858 6.771 1.00 90.62 71 GLY A C 1
ATOM 535 O O . GLY A 1 71 ? 6.125 10.249 7.802 1.00 90.62 71 GLY A O 1
ATOM 536 N N . VAL A 1 72 ? 6.458 10.256 5.579 1.00 94.44 72 VAL A N 1
ATOM 537 C CA . VAL A 1 72 ? 6.456 8.794 5.432 1.00 94.44 72 VAL A CA 1
ATOM 538 C C . VAL A 1 72 ? 7.799 8.257 5.928 1.00 94.44 72 VAL A C 1
ATOM 540 O O . VAL A 1 72 ? 8.845 8.769 5.551 1.00 94.44 72 VAL A O 1
ATOM 543 N N . LEU A 1 73 ? 7.761 7.249 6.795 1.00 93.06 73 LEU A N 1
ATOM 544 C CA . LEU A 1 73 ? 8.913 6.615 7.444 1.00 93.06 73 LEU A CA 1
ATOM 545 C C . LEU A 1 73 ? 9.262 5.256 6.820 1.00 93.06 73 LEU A C 1
ATOM 547 O O . LEU A 1 73 ? 10.319 4.685 7.086 1.00 93.06 73 LEU A O 1
ATOM 551 N N . GLY A 1 74 ? 8.347 4.699 6.030 1.00 94.19 74 GLY A N 1
ATOM 552 C CA . GLY A 1 74 ? 8.497 3.401 5.396 1.00 94.19 74 GLY A CA 1
ATOM 553 C C . GLY A 1 74 ? 7.238 2.995 4.646 1.00 94.19 74 GLY A C 1
ATOM 554 O O . GLY A 1 74 ? 6.146 3.496 4.915 1.00 94.19 74 GLY A O 1
ATOM 555 N N . ILE A 1 75 ? 7.396 2.065 3.705 1.00 97.38 75 ILE A N 1
ATOM 556 C CA . ILE A 1 75 ? 6.279 1.498 2.952 1.00 97.38 75 ILE A CA 1
ATOM 557 C C . ILE A 1 75 ? 6.291 -0.019 3.116 1.00 97.38 75 ILE A C 1
ATOM 559 O O . ILE A 1 75 ? 7.293 -0.675 2.820 1.00 97.38 75 ILE A O 1
ATOM 563 N N . ARG A 1 76 ? 5.169 -0.573 3.580 1.00 97.12 76 ARG A N 1
ATOM 564 C CA . ARG A 1 76 ? 4.948 -2.021 3.709 1.00 97.12 76 ARG A CA 1
ATOM 565 C C . ARG A 1 76 ? 4.069 -2.541 2.576 1.00 97.12 76 ARG A C 1
ATOM 567 O O . ARG A 1 76 ? 3.188 -1.826 2.102 1.00 97.12 76 ARG A O 1
ATOM 574 N N . LEU A 1 77 ? 4.312 -3.789 2.173 1.00 98.00 77 LEU A N 1
ATOM 575 C CA . LEU A 1 77 ? 3.589 -4.481 1.104 1.00 98.00 77 LEU A CA 1
ATOM 576 C C . LEU A 1 77 ? 2.858 -5.721 1.631 1.00 98.00 77 LEU A C 1
ATOM 578 O O . LEU A 1 77 ? 3.396 -6.463 2.452 1.00 98.00 77 LEU A O 1
ATOM 582 N N . GLY A 1 78 ? 1.671 -5.971 1.088 1.00 97.88 78 GLY A N 1
ATOM 583 C CA . GLY A 1 78 ? 0.969 -7.253 1.098 1.00 97.88 78 GLY A CA 1
ATOM 584 C C . GLY A 1 78 ? 0.438 -7.561 -0.303 1.00 97.88 78 GLY A C 1
ATOM 585 O O . GLY A 1 78 ? 0.301 -6.645 -1.113 1.00 97.88 78 GLY A O 1
ATOM 586 N N . SER A 1 79 ? 0.142 -8.826 -0.600 1.00 98.25 79 SER A N 1
ATOM 587 C CA . SER A 1 79 ? -0.469 -9.214 -1.877 1.00 98.25 79 SER A CA 1
ATOM 588 C C . SER A 1 79 ? -1.572 -10.257 -1.718 1.00 98.25 79 SER A C 1
ATOM 590 O O . SER A 1 79 ? -1.543 -11.063 -0.785 1.00 98.25 79 SER A O 1
ATOM 592 N N . GLY A 1 80 ? -2.545 -10.202 -2.623 1.00 98.12 80 GLY A N 1
ATOM 593 C CA . GLY A 1 80 ? -3.617 -11.182 -2.783 1.00 98.12 80 GLY A CA 1
ATOM 594 C C . GLY A 1 80 ? -4.715 -10.657 -3.706 1.00 98.12 80 GLY A C 1
ATOM 595 O O . GLY A 1 80 ? -4.880 -9.446 -3.816 1.00 98.12 80 GLY A O 1
ATOM 596 N N . ASP A 1 81 ? -5.451 -11.553 -4.357 1.00 97.94 81 ASP A N 1
ATOM 597 C CA . ASP A 1 81 ? -6.593 -11.229 -5.229 1.00 97.94 81 ASP A CA 1
ATOM 598 C C . ASP A 1 81 ? -7.740 -10.566 -4.437 1.00 97.94 81 ASP A C 1
ATOM 600 O O . ASP A 1 81 ? -8.550 -11.239 -3.797 1.00 97.94 81 ASP A O 1
ATOM 604 N N . LEU A 1 82 ? -7.762 -9.230 -4.413 1.00 98.31 82 LEU A N 1
ATOM 605 C CA . LEU A 1 82 ? -8.730 -8.404 -3.683 1.00 98.31 82 LEU A CA 1
ATOM 606 C C . LEU A 1 82 ? -9.865 -7.908 -4.589 1.00 98.31 82 LEU A C 1
ATOM 608 O O . LEU A 1 82 ? -10.916 -7.494 -4.091 1.00 98.31 82 LEU A O 1
ATOM 612 N N . THR A 1 83 ? -9.647 -7.896 -5.903 1.00 97.88 83 THR A N 1
ATOM 613 C CA . THR A 1 83 ? -10.614 -7.474 -6.922 1.00 97.88 83 THR A CA 1
ATOM 614 C C . THR A 1 83 ? -11.384 -8.643 -7.540 1.00 97.88 83 THR A C 1
ATOM 616 O O . THR A 1 83 ? -12.416 -8.421 -8.181 1.00 97.88 83 THR A O 1
ATOM 619 N N . GLY A 1 84 ? -10.961 -9.881 -7.284 1.00 97.06 84 GLY A N 1
ATOM 620 C CA . GLY A 1 84 ? -11.605 -11.103 -7.755 1.00 97.06 84 GLY A CA 1
ATOM 621 C C . GLY A 1 84 ? -11.389 -11.369 -9.245 1.00 97.06 84 GLY A C 1
ATOM 622 O O . GLY A 1 84 ? -12.200 -12.074 -9.851 1.00 97.06 84 GLY A O 1
ATOM 623 N N . ASP A 1 85 ? -10.361 -10.776 -9.856 1.00 96.06 85 ASP A N 1
ATOM 624 C CA . ASP A 1 85 ? -10.037 -10.969 -11.274 1.00 96.06 85 ASP A CA 1
ATOM 625 C C . ASP A 1 85 ? -9.122 -12.185 -11.516 1.00 96.06 85 ASP A C 1
ATOM 627 O O . ASP A 1 85 ? -8.899 -12.591 -12.661 1.00 96.06 85 ASP A O 1
ATOM 631 N N . GLY A 1 86 ? -8.671 -12.834 -10.438 1.00 96.81 86 GLY A N 1
ATOM 632 C CA . GLY A 1 86 ? -7.801 -13.999 -10.477 1.00 96.81 86 GLY A CA 1
ATOM 633 C C . GLY A 1 86 ? -6.318 -13.659 -10.601 1.00 96.81 86 GLY A C 1
ATOM 634 O O . GLY A 1 86 ? -5.529 -14.587 -10.780 1.00 96.81 86 GLY A O 1
ATOM 635 N N . HI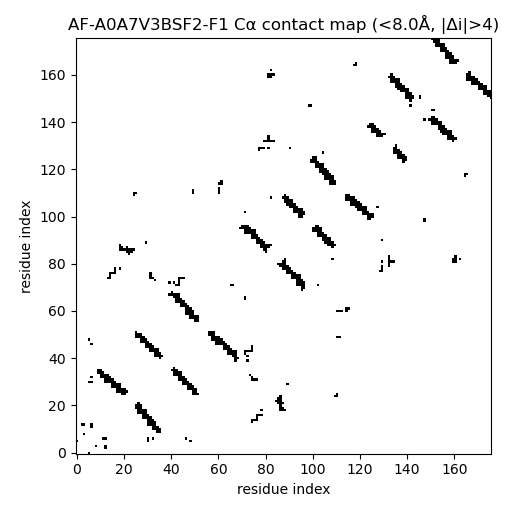S A 1 87 ? -5.937 -12.384 -10.529 1.00 98.19 87 HIS A N 1
ATOM 636 C CA . HIS A 1 87 ? -4.569 -11.917 -10.346 1.00 98.19 87 HIS A CA 1
ATOM 637 C C . HIS A 1 87 ? -4.432 -11.270 -8.962 1.00 98.19 87 HIS A C 1
ATOM 639 O O . HIS A 1 87 ? -5.375 -10.694 -8.431 1.00 98.19 87 HIS A O 1
ATOM 645 N N . ASP A 1 88 ? -3.256 -11.373 -8.343 1.00 98.50 88 ASP A N 1
ATOM 646 C CA . ASP A 1 88 ? -3.059 -10.719 -7.050 1.00 98.50 88 ASP A CA 1
ATOM 647 C C . ASP A 1 88 ? -3.087 -9.188 -7.209 1.00 98.50 88 ASP A C 1
ATOM 649 O O . ASP A 1 88 ? -2.591 -8.630 -8.186 1.00 98.50 88 ASP A O 1
ATOM 653 N N . ASP A 1 89 ? -3.617 -8.500 -6.206 1.00 98.56 89 ASP A N 1
ATOM 654 C CA . ASP A 1 89 ? -3.491 -7.057 -6.036 1.00 98.56 89 ASP A CA 1
ATOM 655 C C . ASP A 1 89 ? -2.437 -6.751 -4.967 1.00 98.56 89 ASP A C 1
ATOM 657 O O . ASP A 1 89 ? -2.023 -7.624 -4.197 1.00 98.56 89 ASP A O 1
ATOM 661 N N . VAL A 1 90 ? -2.007 -5.492 -4.875 1.00 98.62 90 VAL A N 1
ATOM 662 C CA . VAL A 1 90 ? -1.009 -5.059 -3.889 1.00 98.62 90 VAL A CA 1
ATOM 663 C C . VAL A 1 90 ? -1.640 -4.145 -2.850 1.00 98.62 90 VAL A C 1
ATOM 665 O O . VAL A 1 90 ? -2.100 -3.048 -3.167 1.00 98.62 90 VAL A O 1
ATOM 668 N N . LEU A 1 91 ? -1.596 -4.557 -1.584 1.00 98.75 91 LEU A N 1
ATOM 669 C CA . LEU A 1 91 ? -1.879 -3.686 -0.448 1.00 98.75 91 LEU A CA 1
ATOM 670 C C . LEU A 1 91 ? -0.599 -2.944 -0.061 1.00 98.75 91 LEU A C 1
ATOM 672 O O . LEU A 1 91 ? 0.411 -3.560 0.278 1.00 98.75 91 LEU A O 1
ATOM 676 N N . VAL A 1 92 ? -0.654 -1.619 -0.091 1.00 98.62 92 VAL A N 1
ATOM 677 C CA . VAL A 1 92 ? 0.456 -0.733 0.260 1.00 98.62 92 VAL A CA 1
ATOM 678 C C . VAL A 1 92 ? 0.096 0.047 1.517 1.00 98.62 92 VAL A C 1
ATOM 680 O O . VAL A 1 92 ? -1.006 0.587 1.604 1.00 98.62 92 VAL A O 1
ATOM 683 N N . PHE A 1 93 ? 1.022 0.132 2.471 1.00 98.12 93 PHE A N 1
ATOM 684 C CA . PHE A 1 93 ? 0.893 1.004 3.637 1.00 98.12 93 PHE A CA 1
ATOM 685 C C . PHE A 1 93 ? 2.059 1.986 3.724 1.00 98.12 93 PHE A C 1
ATOM 687 O O . PHE A 1 93 ? 3.177 1.578 4.035 1.00 98.12 93 PHE A O 1
ATOM 694 N N . GLU A 1 94 ? 1.781 3.263 3.461 1.00 97.56 94 GLU A N 1
ATOM 695 C CA . GLU A 1 94 ? 2.690 4.400 3.645 1.00 97.56 94 GLU A CA 1
ATOM 696 C C . GLU A 1 94 ? 2.628 4.842 5.118 1.00 97.56 94 GLU A C 1
ATOM 698 O O . GLU A 1 94 ? 1.717 5.569 5.533 1.00 97.56 94 GLU A O 1
ATOM 703 N N . GLU A 1 95 ? 3.565 4.360 5.934 1.00 95.31 95 GLU A N 1
ATOM 704 C CA . GLU A 1 95 ? 3.600 4.610 7.374 1.00 95.31 95 GLU A CA 1
ATOM 705 C C . GLU A 1 95 ? 4.124 6.016 7.663 1.00 95.31 95 GLU A C 1
ATOM 707 O O . GLU A 1 95 ? 5.215 6.362 7.236 1.00 95.31 95 GLU A O 1
ATOM 712 N N . THR A 1 96 ? 3.383 6.816 8.428 1.00 93.56 96 THR A N 1
ATOM 713 C CA . THR A 1 96 ? 3.779 8.180 8.845 1.00 93.56 96 THR A CA 1
ATOM 714 C C . THR A 1 96 ? 4.159 8.280 10.328 1.00 93.56 96 THR A C 1
ATOM 716 O O . THR A 1 96 ? 4.469 9.356 10.836 1.00 93.56 96 THR A O 1
ATOM 719 N N . GLY A 1 97 ? 4.152 7.148 11.040 1.00 81.56 97 GLY A N 1
ATOM 720 C CA . GLY A 1 97 ? 4.570 7.048 12.437 1.00 81.56 97 GLY A CA 1
ATOM 721 C C . GLY A 1 97 ? 3.609 7.692 13.442 1.00 81.56 97 GLY A C 1
ATOM 722 O O . GLY A 1 97 ? 2.393 7.741 13.245 1.00 81.56 97 GLY A O 1
ATOM 723 N N . GLY A 1 98 ? 4.172 8.147 14.566 1.00 78.50 98 GLY A N 1
ATOM 724 C CA . GLY A 1 98 ? 3.419 8.594 15.743 1.00 78.50 98 GLY A CA 1
ATOM 725 C C . GLY A 1 98 ? 2.940 7.432 16.622 1.00 78.50 98 GLY A C 1
ATOM 726 O O . GLY A 1 98 ? 3.020 6.268 16.238 1.00 78.50 98 GLY A O 1
ATOM 727 N N . THR A 1 99 ? 2.431 7.737 17.820 1.00 76.50 99 THR A N 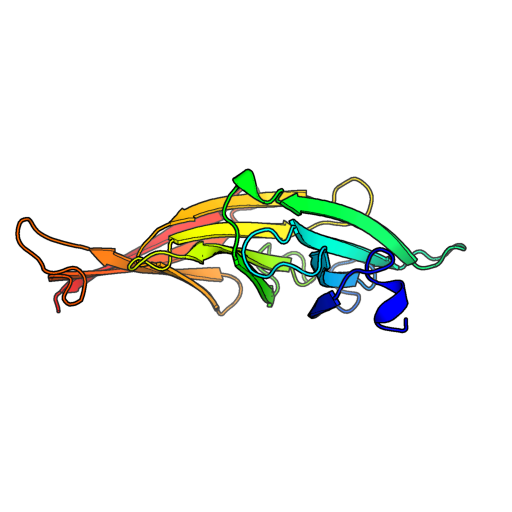1
ATOM 728 C CA . THR A 1 99 ? 1.932 6.706 18.756 1.00 76.50 99 THR A CA 1
ATOM 729 C C . THR A 1 99 ? 0.764 5.909 18.185 1.00 76.50 99 THR A C 1
ATOM 731 O O . THR A 1 99 ? 0.583 4.759 18.568 1.00 76.50 99 THR A O 1
ATOM 734 N N . GLY A 1 100 ? 0.022 6.505 17.248 1.00 83.00 100 GLY A N 1
ATOM 735 C CA . GLY A 1 100 ? -1.108 5.898 16.549 1.00 83.00 100 GLY A CA 1
ATOM 736 C C . GLY A 1 100 ? -0.742 5.045 15.347 1.00 83.00 100 GLY A C 1
ATOM 737 O O . GLY A 1 100 ? -1.650 4.628 14.642 1.00 83.00 100 GLY A O 1
ATOM 738 N N . ALA A 1 101 ? 0.546 4.826 15.047 1.00 88.06 101 ALA A N 1
ATOM 739 C CA . ALA A 1 101 ? 0.971 4.107 13.840 1.00 88.06 101 ALA A CA 1
ATOM 740 C C . ALA A 1 101 ? 0.209 4.587 12.584 1.00 88.06 101 ALA A C 1
ATOM 742 O O . ALA A 1 101 ? -0.317 3.796 11.799 1.00 88.06 101 ALA A O 1
ATOM 743 N N . CYS A 1 102 ? 0.070 5.908 12.445 1.00 94.75 102 CYS A N 1
ATOM 744 C CA . CYS A 1 102 ? -0.760 6.500 11.411 1.00 94.75 102 CYS A CA 1
ATOM 745 C C . CYS A 1 102 ? -0.142 6.264 10.036 1.00 94.75 102 CYS A C 1
ATOM 747 O O . CYS A 1 102 ? 1.080 6.285 9.878 1.00 94.75 102 CYS A O 1
ATOM 749 N N . GLY A 1 103 ? -0.971 6.150 9.008 1.00 96.25 103 GLY A N 1
ATOM 750 C CA . GLY A 1 103 ? -0.484 6.043 7.641 1.00 96.25 103 GLY A CA 1
ATOM 751 C C . GLY A 1 103 ? -1.598 6.024 6.615 1.00 96.25 103 GLY A C 1
ATOM 752 O O . GLY A 1 103 ? -2.777 6.193 6.944 1.00 96.25 103 GLY A O 1
ATOM 753 N N . THR A 1 104 ? -1.208 5.838 5.361 1.00 97.50 104 THR A N 1
ATOM 754 C CA . THR A 1 104 ? -2.132 5.730 4.231 1.00 97.50 104 THR A CA 1
ATOM 755 C C . THR A 1 104 ? -2.083 4.322 3.665 1.00 97.50 104 THR A C 1
ATOM 757 O O . THR A 1 104 ? -1.023 3.812 3.323 1.00 97.50 104 THR A O 1
ATOM 760 N N . TRP A 1 105 ? -3.249 3.691 3.573 1.00 98.31 105 TRP A N 1
ATOM 761 C CA . TRP A 1 105 ? -3.432 2.401 2.924 1.00 98.31 105 TRP A CA 1
ATOM 762 C C . TRP A 1 105 ? -3.894 2.593 1.489 1.00 98.31 105 TRP A C 1
ATOM 764 O O . TRP A 1 105 ? -4.792 3.404 1.240 1.00 98.31 105 TRP A O 1
ATOM 774 N N . ARG A 1 106 ? -3.349 1.802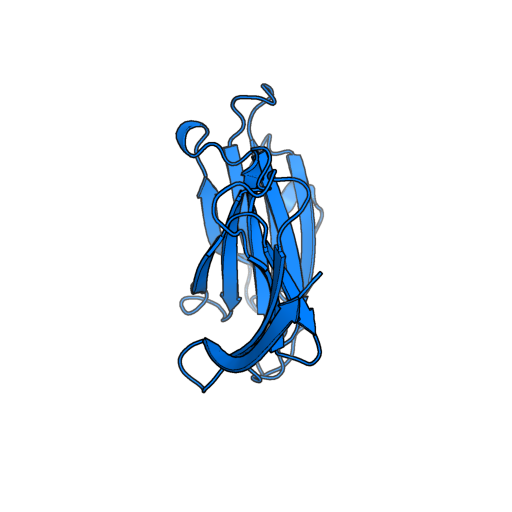 0.565 1.00 98.56 106 ARG A N 1
ATOM 775 C CA . ARG A 1 106 ? -3.776 1.750 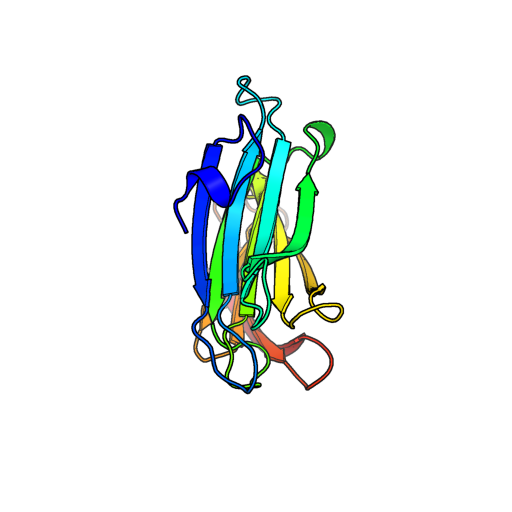-0.836 1.00 98.56 106 ARG A CA 1
ATOM 776 C C . ARG A 1 106 ? -3.905 0.316 -1.316 1.00 98.56 106 ARG A C 1
ATOM 778 O O . ARG A 1 106 ? -3.114 -0.528 -0.919 1.00 98.56 106 ARG A O 1
ATOM 785 N N . VAL A 1 107 ? -4.854 0.072 -2.212 1.00 98.69 107 VAL A N 1
ATOM 786 C CA . VAL A 1 107 ? -4.864 -1.142 -3.042 1.00 98.69 107 VAL A CA 1
ATOM 787 C C . VAL A 1 107 ? -4.505 -0.729 -4.453 1.00 98.69 107 VAL A C 1
ATOM 789 O O . VAL A 1 107 ? -5.187 0.125 -5.023 1.00 98.69 107 VAL A O 1
ATOM 792 N N . VAL A 1 108 ? -3.431 -1.309 -4.975 1.00 98.62 108 VAL A N 1
ATOM 793 C CA . VAL A 1 108 ? -2.949 -1.146 -6.345 1.00 98.62 108 VAL A CA 1
ATOM 794 C C . VAL A 1 108 ? -3.311 -2.395 -7.141 1.00 98.62 108 VAL A C 1
ATOM 796 O O . VAL A 1 108 ? -3.058 -3.503 -6.680 1.00 98.62 108 VAL A O 1
ATOM 799 N N . THR A 1 109 ? -3.885 -2.193 -8.322 1.00 97.81 109 THR A N 1
ATOM 800 C CA . THR A 1 109 ? -4.362 -3.244 -9.232 1.00 97.81 109 THR A CA 1
ATOM 801 C C . THR A 1 109 ? -4.111 -2.839 -10.686 1.00 97.81 109 THR A C 1
ATOM 803 O O . THR A 1 109 ? -3.712 -1.699 -10.953 1.00 97.81 109 THR A O 1
ATOM 806 N N . GLY A 1 110 ? -4.398 -3.746 -11.617 1.00 95.06 110 GLY A N 1
ATOM 807 C CA . GLY A 1 110 ? -4.369 -3.511 -13.054 1.00 95.06 110 GLY A CA 1
ATOM 808 C C . GLY A 1 110 ? -3.003 -3.739 -13.696 1.00 95.06 110 GLY A C 1
ATOM 809 O O . GLY A 1 110 ? -2.031 -4.131 -13.052 1.00 95.06 110 GLY A O 1
ATOM 810 N N . ALA A 1 111 ? -2.949 -3.487 -15.001 1.00 95.31 111 ALA A N 1
ATOM 811 C CA . ALA A 1 111 ? -1.797 -3.727 -15.862 1.00 95.31 111 ALA A CA 1
ATOM 812 C C . ALA A 1 111 ? -1.617 -2.583 -16.865 1.00 95.31 111 ALA A C 1
ATOM 814 O O . ALA A 1 111 ? -2.561 -1.840 -17.151 1.00 95.31 111 ALA A O 1
ATOM 815 N N . GLY A 1 112 ? -0.413 -2.443 -17.423 1.00 94.25 112 GLY A N 1
ATOM 816 C CA . GLY A 1 112 ? -0.108 -1.415 -18.419 1.00 94.25 112 GLY A CA 1
ATOM 817 C C . GLY A 1 112 ? -0.567 -0.009 -18.003 1.00 94.25 112 GLY A C 1
ATOM 818 O O . GLY A 1 112 ? -0.264 0.468 -16.915 1.00 94.25 112 GLY A O 1
ATOM 819 N N . THR A 1 113 ? -1.314 0.671 -18.876 1.00 93.88 113 THR A N 1
ATOM 820 C CA . THR A 1 113 ? -1.837 2.026 -18.614 1.00 93.88 113 THR A CA 1
ATOM 821 C C . THR A 1 113 ? -3.006 2.073 -17.633 1.00 93.88 113 THR A C 1
ATOM 823 O O . THR A 1 113 ? -3.353 3.158 -17.174 1.00 93.88 113 THR A O 1
ATOM 826 N N . ASP A 1 114 ? -3.613 0.925 -17.334 1.00 95.25 114 ASP A N 1
ATOM 827 C CA . ASP A 1 114 ? -4.752 0.815 -16.421 1.00 95.25 114 ASP A CA 1
ATOM 828 C C . ASP A 1 114 ? -4.304 0.508 -14.981 1.00 95.25 114 ASP A C 1
ATOM 830 O O . ASP A 1 114 ? -5.128 0.499 -14.066 1.00 95.25 114 ASP A O 1
ATOM 834 N N . ALA A 1 115 ? -3.000 0.289 -14.762 1.00 97.62 115 ALA A N 1
ATOM 835 C CA . ALA A 1 115 ? -2.430 0.099 -13.437 1.00 97.62 115 ALA A CA 1
ATOM 836 C C . ALA A 1 115 ? -2.656 1.340 -12.555 1.00 97.62 115 ALA A C 1
ATOM 838 O O . ALA A 1 115 ? -2.321 2.468 -12.926 1.00 97.62 115 ALA A O 1
ATOM 839 N N . GLY A 1 116 ? -3.199 1.147 -11.352 1.00 98.06 116 GLY A N 1
ATOM 840 C CA . GLY A 1 116 ? -3.548 2.270 -10.488 1.00 98.06 116 GLY A CA 1
ATOM 841 C C . GLY A 1 116 ? -4.025 1.889 -9.093 1.00 98.06 116 GLY A C 1
ATOM 842 O O . GLY A 1 116 ? -4.305 0.732 -8.790 1.00 98.06 116 GLY A O 1
ATOM 843 N N . ALA A 1 117 ? -4.125 2.900 -8.226 1.00 97.62 117 ALA A N 1
ATOM 844 C CA . ALA A 1 117 ? -4.689 2.744 -6.890 1.00 97.62 117 ALA A CA 1
ATOM 845 C C . ALA A 1 117 ? -6.223 2.872 -6.923 1.00 97.62 117 ALA A C 1
ATOM 847 O O . ALA A 1 117 ? -6.755 3.927 -7.272 1.00 97.62 117 ALA A O 1
ATOM 848 N N . VAL A 1 118 ? -6.931 1.819 -6.510 1.00 97.69 118 VAL A N 1
ATOM 849 C CA . VAL A 1 118 ? -8.409 1.746 -6.476 1.00 97.69 118 VAL A CA 1
ATOM 850 C C . VAL A 1 118 ? -8.994 1.877 -5.067 1.00 97.69 118 VAL A C 1
ATOM 852 O O . VAL A 1 118 ? -10.204 2.028 -4.889 1.00 97.69 118 VAL A O 1
ATOM 855 N N . PHE A 1 119 ? -8.131 1.855 -4.053 1.00 98.31 119 PHE A N 1
ATOM 856 C CA . PHE A 1 119 ? -8.462 2.125 -2.659 1.00 98.31 119 PHE A CA 1
ATOM 857 C C . PHE A 1 119 ? -7.456 3.114 -2.079 1.00 98.31 119 PHE A C 1
ATOM 859 O O . PHE A 1 119 ? -6.273 3.069 -2.414 1.00 98.31 119 PHE A O 1
ATOM 866 N N . GLY A 1 120 ? -7.932 3.990 -1.198 1.00 97.56 120 GLY A N 1
ATOM 867 C CA . GLY A 1 120 ? -7.115 4.952 -0.472 1.00 97.56 120 GLY A CA 1
ATOM 868 C C . GLY A 1 120 ? -7.785 5.304 0.849 1.00 97.56 120 GLY A C 1
ATOM 869 O O . GLY A 1 120 ? -8.883 5.864 0.843 1.00 97.56 120 GLY A O 1
ATOM 870 N N . ARG A 1 121 ? -7.151 4.990 1.982 1.00 97.31 121 ARG A N 1
ATOM 871 C CA . ARG A 1 121 ? -7.670 5.349 3.311 1.00 97.31 121 ARG A CA 1
ATOM 872 C C . ARG A 1 121 ? -6.535 5.730 4.248 1.00 97.31 121 ARG A C 1
ATOM 874 O O . ARG A 1 121 ? -5.637 4.932 4.495 1.00 97.31 121 ARG A O 1
ATOM 881 N N . LYS A 1 122 ? -6.613 6.934 4.815 1.00 96.75 122 LYS A N 1
ATOM 882 C CA . LYS A 1 122 ? -5.762 7.327 5.940 1.00 96.75 122 LYS A CA 1
ATOM 883 C C . LYS A 1 122 ? -6.360 6.782 7.232 1.00 96.75 122 LYS A C 1
ATOM 885 O O . LYS A 1 122 ? -7.554 6.969 7.469 1.00 96.75 122 LYS A O 1
ATOM 890 N N . THR A 1 123 ? -5.544 6.138 8.053 1.00 95.75 123 THR A N 1
ATOM 891 C CA . THR A 1 123 ? -5.955 5.629 9.365 1.00 95.75 123 THR A CA 1
ATOM 892 C C . THR A 1 123 ? -4.900 5.929 10.421 1.00 95.75 123 THR A C 1
ATOM 894 O O . THR A 1 123 ? -3.730 6.135 10.102 1.00 95.75 123 THR A O 1
ATOM 897 N N . CYS A 1 124 ? -5.335 5.919 11.674 1.00 94.69 124 CYS A N 1
ATOM 898 C CA . CYS A 1 124 ? -4.506 5.812 12.868 1.00 94.69 124 CYS A CA 1
ATOM 899 C C . CYS A 1 124 ? -5.122 4.712 13.736 1.00 94.69 124 CYS A C 1
ATOM 901 O O . CYS A 1 124 ? -6.317 4.442 13.613 1.00 94.69 124 CYS A O 1
ATOM 903 N N . ASP A 1 125 ? -4.305 4.063 14.553 1.00 94.94 125 ASP A N 1
ATOM 904 C CA . ASP A 1 125 ? -4.688 2.989 15.467 1.00 94.94 125 ASP A CA 1
ATOM 905 C C . ASP A 1 125 ? -5.447 1.858 14.770 1.00 94.94 125 ASP A C 1
ATOM 907 O O . ASP A 1 125 ? -6.354 1.238 15.331 1.00 94.94 125 ASP A O 1
ATOM 911 N N . ALA A 1 126 ? -5.083 1.609 13.511 1.00 95.88 126 ALA A N 1
ATOM 912 C CA . ALA A 1 126 ? -5.763 0.655 12.665 1.00 95.88 126 ALA A CA 1
ATOM 913 C C . ALA A 1 126 ? -4.801 -0.147 11.796 1.00 95.88 126 ALA A C 1
ATOM 915 O O . ALA A 1 126 ? -3.763 0.344 11.351 1.00 95.88 126 ALA A O 1
ATOM 916 N N . GLU A 1 127 ? -5.212 -1.370 11.503 1.00 96.50 127 GLU A N 1
ATOM 917 C CA . GLU A 1 127 ? -4.520 -2.304 10.634 1.00 96.50 127 GLU A CA 1
ATOM 918 C C . GLU A 1 127 ? -5.485 -2.809 9.560 1.00 96.50 127 GLU A C 1
ATOM 920 O O . GLU A 1 127 ? -6.634 -3.138 9.861 1.00 96.50 127 GLU A O 1
ATOM 925 N N . LEU A 1 128 ? -5.014 -2.866 8.315 1.00 98.06 128 LEU A N 1
ATOM 926 C CA . LEU A 1 128 ? -5.678 -3.566 7.223 1.00 98.06 128 LEU A CA 1
ATOM 927 C C . LEU A 1 128 ? -4.835 -4.777 6.831 1.00 98.06 128 LEU A C 1
ATOM 929 O O . LEU A 1 128 ? -3.637 -4.656 6.575 1.00 98.06 128 LEU A O 1
ATOM 933 N N . LEU A 1 129 ? -5.469 -5.943 6.765 1.00 97.44 129 LEU A N 1
ATOM 934 C CA . LEU A 1 129 ? -4.849 -7.190 6.329 1.00 97.44 129 LEU A CA 1
ATOM 935 C C . LEU A 1 129 ? -5.645 -7.791 5.176 1.00 97.44 129 LEU A C 1
ATOM 937 O O . LEU A 1 129 ? -6.866 -7.677 5.128 1.00 97.44 129 LEU A O 1
ATOM 941 N N . ILE A 1 130 ? -4.954 -8.482 4.274 1.00 98.19 130 ILE A N 1
ATOM 942 C CA . ILE A 1 130 ? -5.600 -9.286 3.236 1.00 98.19 130 ILE A CA 1
ATOM 943 C C . ILE A 1 130 ? -5.988 -10.634 3.848 1.00 98.19 130 ILE A C 1
ATOM 945 O O . ILE A 1 130 ? -5.114 -11.375 4.308 1.00 98.19 130 ILE A O 1
ATOM 949 N N . ARG A 1 131 ? -7.281 -10.976 3.839 1.00 96.69 131 ARG A N 1
ATOM 950 C CA . ARG A 1 131 ? -7.780 -12.307 4.215 1.00 96.69 131 ARG A CA 1
ATOM 951 C C . ARG A 1 131 ? -8.920 -12.741 3.307 1.00 96.69 131 ARG A C 1
ATOM 953 O O . ARG A 1 131 ? -9.905 -12.031 3.161 1.00 96.69 131 ARG A O 1
ATOM 960 N N . GLY A 1 132 ? -8.790 -13.931 2.718 1.00 93.56 132 GLY A N 1
ATOM 961 C CA . GLY A 1 132 ? -9.860 -14.544 1.922 1.00 93.56 132 GLY A CA 1
ATOM 962 C C . GLY A 1 132 ? -10.346 -13.691 0.744 1.00 93.56 132 GLY A C 1
ATOM 963 O O . GLY A 1 132 ? -11.533 -13.718 0.450 1.00 93.56 132 GLY A O 1
ATOM 964 N N . GLY A 1 133 ? -9.455 -12.914 0.116 1.00 95.88 133 GLY A N 1
ATOM 965 C CA . GLY A 1 133 ? -9.801 -11.992 -0.975 1.00 95.88 133 GLY A CA 1
ATOM 966 C C . GLY A 1 133 ? -10.501 -10.702 -0.533 1.00 95.88 133 GLY A C 1
ATOM 967 O O . GLY A 1 133 ? -11.009 -9.952 -1.357 1.00 95.88 133 GLY A O 1
ATOM 968 N N . ALA A 1 134 ? -10.526 -10.419 0.770 1.00 98.12 134 ALA A N 1
ATOM 969 C CA . ALA A 1 134 ? -11.067 -9.191 1.331 1.00 98.12 134 ALA A CA 1
ATOM 970 C C . ALA A 1 134 ? -10.007 -8.426 2.130 1.00 98.12 134 ALA A C 1
ATOM 972 O O . ALA A 1 134 ? -8.989 -8.976 2.567 1.00 98.12 134 ALA A O 1
ATOM 973 N N . LEU A 1 135 ? -10.282 -7.143 2.355 1.00 98.50 135 LEU A N 1
ATOM 974 C CA . LEU A 1 135 ? -9.559 -6.333 3.323 1.00 98.50 135 LEU A CA 1
ATOM 975 C C . LEU A 1 135 ? -10.246 -6.436 4.685 1.00 98.50 135 LEU A C 1
ATOM 977 O O . LEU A 1 135 ? -11.383 -5.995 4.852 1.00 98.50 135 LEU A O 1
ATOM 981 N N . GLU A 1 136 ? -9.544 -6.965 5.676 1.00 98.44 136 GLU A N 1
ATOM 982 C CA . GLU A 1 136 ? -9.984 -6.951 7.066 1.00 98.44 136 GLU A CA 1
ATOM 983 C C . GLU A 1 136 ? -9.364 -5.766 7.800 1.00 98.44 136 GLU A C 1
ATOM 985 O O . GLU A 1 136 ? -8.149 -5.688 7.972 1.00 98.44 136 GLU A O 1
ATOM 990 N N . LEU A 1 137 ? -10.219 -4.845 8.236 1.00 98.38 137 LEU A N 1
ATOM 991 C CA . LEU A 1 137 ? -9.879 -3.723 9.095 1.00 98.38 137 LEU A CA 1
ATOM 992 C C . LEU A 1 137 ? -10.016 -4.129 10.558 1.00 98.38 137 LEU A C 1
ATOM 994 O O . LEU A 1 137 ? -11.066 -4.624 10.972 1.00 98.38 137 LEU A O 1
ATOM 998 N N . ARG A 1 138 ? -9.011 -3.783 11.356 1.00 97.75 138 ARG A N 1
ATOM 999 C CA . ARG A 1 138 ? -9.101 -3.689 12.812 1.00 97.75 138 ARG A CA 1
ATOM 1000 C C . ARG A 1 138 ? -8.716 -2.277 13.231 1.00 97.75 138 ARG A C 1
ATOM 1002 O O . ARG A 1 138 ? -7.591 -1.874 12.981 1.00 97.75 138 ARG A O 1
ATOM 1009 N N . GLU A 1 139 ? -9.617 -1.547 13.874 1.00 97.00 139 GLU A N 1
ATOM 1010 C CA . GLU A 1 139 ? -9.446 -0.135 14.247 1.00 97.00 139 GLU A CA 1
ATOM 1011 C C . GLU A 1 139 ? -9.790 0.063 15.727 1.00 97.00 139 GLU A C 1
ATOM 1013 O O . GLU A 1 139 ? -10.810 -0.437 16.205 1.00 97.00 139 GLU A O 1
ATOM 1018 N N . ALA A 1 140 ? -8.930 0.756 16.470 1.00 96.88 140 ALA A N 1
ATOM 1019 C CA . ALA A 1 140 ? -9.195 1.118 17.856 1.00 96.88 140 ALA A CA 1
ATOM 1020 C C . ALA A 1 140 ? -10.291 2.190 17.940 1.00 96.88 140 ALA A C 1
ATOM 1022 O O . ALA A 1 140 ? -10.328 3.132 17.147 1.00 96.88 140 ALA A O 1
ATOM 1023 N N . VAL A 1 141 ? -11.174 2.064 18.927 1.00 96.50 141 VAL A N 1
ATOM 1024 C CA . VAL A 1 141 ? -12.242 3.023 19.211 1.00 96.50 141 VAL A CA 1
ATOM 1025 C C . VAL A 1 141 ? -12.077 3.513 20.643 1.00 96.50 141 VAL A C 1
ATOM 1027 O O . VAL A 1 141 ? -12.155 2.731 21.589 1.00 96.50 141 VAL A O 1
ATOM 1030 N N . PHE A 1 142 ? -11.841 4.816 20.779 1.00 94.94 142 PHE A N 1
ATOM 1031 C CA . PHE A 1 142 ? -11.557 5.473 22.050 1.00 94.94 142 PHE A CA 1
ATOM 1032 C C . PHE A 1 142 ? -12.772 6.265 22.541 1.00 94.94 142 PHE A C 1
ATOM 1034 O O . PHE A 1 142 ? -13.366 7.042 21.788 1.00 94.94 142 PHE A O 1
ATOM 1041 N N . GLU A 1 143 ? -13.110 6.107 23.814 1.00 95.12 143 GLU A N 1
ATOM 1042 C CA . GLU A 1 143 ? -14.041 6.969 24.534 1.00 95.12 143 GLU A CA 1
ATOM 1043 C C . GLU A 1 143 ? -13.332 8.202 25.126 1.00 95.12 143 GLU A C 1
ATOM 1045 O O . GLU A 1 143 ? -12.103 8.234 25.268 1.00 95.12 143 GLU A O 1
ATOM 1050 N N . PRO A 1 144 ? -14.081 9.265 25.482 1.00 95.12 144 PRO A N 1
ATOM 1051 C CA . PRO A 1 144 ? -13.503 10.414 26.166 1.00 95.12 144 PRO A CA 1
ATOM 1052 C C . PRO A 1 144 ? -12.804 10.009 27.472 1.00 95.12 144 PRO A C 1
ATOM 1054 O O . PRO A 1 144 ? -13.445 9.577 28.424 1.00 95.12 144 PRO A O 1
ATOM 1057 N N . GLY A 1 145 ? -11.490 10.229 27.532 1.00 92.31 145 GLY A N 1
ATOM 1058 C CA . GLY A 1 145 ? -10.661 9.896 28.694 1.00 92.31 145 GLY A CA 1
ATOM 1059 C C . GLY A 1 145 ? -9.843 8.616 28.537 1.00 92.31 145 GLY A C 1
ATOM 1060 O O . GLY A 1 145 ? -8.979 8.372 29.381 1.00 92.31 145 GLY A O 1
ATOM 1061 N N . ASP A 1 146 ? -10.045 7.854 27.459 1.00 92.75 146 ASP A N 1
ATOM 1062 C CA . ASP A 1 146 ? -9.234 6.671 27.191 1.00 92.75 146 ASP A CA 1
ATOM 1063 C C . ASP A 1 146 ? -7.765 7.051 26.976 1.00 92.75 146 ASP A C 1
ATOM 1065 O O . ASP A 1 146 ? -7.454 7.961 26.193 1.00 92.75 146 ASP A O 1
ATOM 1069 N N . PRO A 1 147 ? -6.823 6.352 27.633 1.00 89.25 147 PRO A N 1
ATOM 1070 C CA . PRO A 1 147 ? -5.434 6.456 27.252 1.00 89.25 147 PRO A CA 1
ATOM 1071 C C . PRO A 1 147 ? -5.243 5.767 25.898 1.00 89.25 147 PRO A C 1
ATOM 1073 O O . PRO A 1 147 ? -5.826 4.726 25.609 1.00 89.25 147 PRO A O 1
ATOM 1076 N N . HIS A 1 148 ? -4.340 6.307 25.088 1.00 85.88 148 HIS A N 1
ATOM 1077 C CA . HIS A 1 148 ? -4.057 5.809 23.741 1.00 85.88 148 HIS A CA 1
ATOM 1078 C C . HIS A 1 148 ? -3.636 4.318 23.701 1.00 85.88 148 HIS A C 1
ATOM 1080 O O . HIS A 1 148 ? -3.772 3.650 22.680 1.00 85.88 148 HIS A O 1
ATOM 1086 N N . CYS A 1 149 ? -3.126 3.764 24.805 1.00 87.75 149 CYS A N 1
ATOM 1087 C CA . CYS A 1 149 ? -2.791 2.342 24.907 1.00 87.75 149 CYS A CA 1
ATOM 1088 C C . CYS A 1 149 ? -3.987 1.423 25.218 1.00 87.75 149 CYS A C 1
ATOM 1090 O O . CYS A 1 149 ? -3.853 0.210 25.055 1.00 87.75 149 CYS A O 1
ATOM 1092 N N . CYS A 1 150 ? -5.125 1.966 25.662 1.00 91.75 150 CYS A N 1
ATOM 1093 C CA . CYS A 1 150 ? -6.289 1.199 26.108 1.00 91.75 150 CYS A CA 1
ATOM 1094 C C . CYS A 1 150 ? -7.574 1.776 25.494 1.00 91.75 150 CYS A C 1
ATOM 1096 O O . CYS A 1 150 ? -8.283 2.522 26.170 1.00 91.75 150 CYS A O 1
ATOM 1098 N N . PRO A 1 151 ? -7.879 1.459 24.225 1.00 95.19 151 PRO A N 1
ATOM 1099 C CA . PRO A 1 151 ? -9.177 1.794 23.657 1.00 95.19 151 PRO A CA 1
ATOM 1100 C C . PRO A 1 151 ? -10.289 1.014 24.359 1.00 95.19 151 PRO A C 1
ATOM 1102 O O . PRO A 1 151 ? -10.115 -0.157 24.698 1.00 95.19 151 PRO A O 1
ATOM 1105 N N . SER A 1 152 ? -11.448 1.644 24.514 1.00 97.06 152 SER A N 1
ATOM 1106 C CA . SER A 1 152 ? -12.648 1.009 25.064 1.00 97.06 152 SER A CA 1
ATOM 1107 C C . SER A 1 152 ? -13.233 -0.081 24.161 1.00 97.06 152 SER A C 1
ATOM 1109 O O . SER A 1 152 ? -13.947 -0.966 24.634 1.00 97.06 152 SER A O 1
ATOM 1111 N N . ALA A 1 153 ? -12.955 -0.039 22.855 1.00 97.44 153 ALA A N 1
ATOM 1112 C CA . ALA A 1 153 ? -13.414 -1.055 21.916 1.00 97.44 153 ALA A CA 1
ATOM 1113 C C . ALA A 1 153 ? -12.504 -1.186 20.686 1.00 97.44 153 ALA A C 1
ATOM 1115 O O . ALA A 1 153 ? -11.715 -0.299 20.362 1.00 97.44 153 ALA A O 1
ATOM 1116 N N . PHE A 1 154 ? -12.674 -2.278 19.944 1.00 97.88 154 PHE A N 1
ATOM 1117 C CA . PHE A 1 154 ? -12.149 -2.442 18.593 1.00 97.88 154 PHE A CA 1
ATOM 1118 C C . PHE A 1 154 ? -13.292 -2.584 17.595 1.00 97.88 154 PHE A C 1
ATOM 1120 O O . PHE A 1 154 ? -14.205 -3.393 17.771 1.00 97.88 154 PHE A O 1
ATOM 1127 N N . ARG A 1 155 ? -13.229 -1.814 16.510 1.00 98.06 155 ARG A N 1
ATOM 1128 C CA . ARG A 1 155 ? -14.062 -2.020 15.330 1.00 98.06 155 ARG A CA 1
ATOM 1129 C C . ARG A 1 155 ? -13.351 -2.993 14.399 1.00 98.06 155 ARG A C 1
ATOM 1131 O O . ARG A 1 155 ? -12.214 -2.755 13.998 1.00 98.06 155 ARG A O 1
ATOM 1138 N N . TYR A 1 156 ? -14.052 -4.049 14.015 1.00 98.44 156 TYR A N 1
ATOM 1139 C CA . TYR A 1 156 ? -13.641 -4.956 12.952 1.00 98.44 156 TYR A CA 1
ATOM 1140 C C . TYR A 1 156 ? -14.565 -4.765 11.760 1.00 98.44 156 TYR A C 1
ATOM 1142 O O . TYR A 1 156 ? -15.784 -4.780 11.932 1.00 98.44 156 TYR A O 1
ATOM 1150 N N . ALA A 1 157 ? -14.005 -4.603 10.568 1.00 98.44 157 ALA A N 1
ATOM 1151 C CA . ALA A 1 157 ? -14.790 -4.498 9.346 1.00 98.44 157 ALA A CA 1
ATOM 1152 C C . ALA A 1 157 ? -14.164 -5.311 8.217 1.00 98.44 157 ALA A C 1
ATOM 1154 O O . ALA A 1 157 ? -12.944 -5.391 8.106 1.00 98.44 157 ALA A O 1
ATOM 1155 N N . THR A 1 158 ? -15.007 -5.877 7.364 1.00 98.62 158 THR A N 1
ATOM 1156 C CA . THR A 1 158 ? -14.594 -6.538 6.125 1.00 98.62 158 THR A CA 1
ATOM 1157 C C . THR A 1 158 ? -14.973 -5.632 4.969 1.00 98.62 158 THR A C 1
ATOM 1159 O O . THR A 1 158 ? -16.126 -5.207 4.867 1.00 98.62 158 THR A O 1
ATOM 1162 N N . LEU A 1 159 ? -14.000 -5.307 4.121 1.00 98.69 159 LEU A N 1
ATOM 1163 C CA . LEU A 1 159 ? -14.215 -4.562 2.894 1.00 98.69 159 LEU A CA 1
ATOM 1164 C C . LEU A 1 159 ? -13.961 -5.477 1.700 1.00 98.69 159 LEU A C 1
ATOM 1166 O O . LEU A 1 159 ? -12.868 -6.022 1.548 1.00 98.69 159 LEU A O 1
ATOM 1170 N N . GLU A 1 160 ? -14.959 -5.592 0.834 1.00 98.44 160 GLU A N 1
ATOM 1171 C CA . GLU A 1 160 ? -14.908 -6.407 -0.380 1.00 98.44 160 GLU A CA 1
ATOM 1172 C C . GLU A 1 160 ? -15.052 -5.525 -1.615 1.00 98.44 160 GLU A C 1
ATOM 1174 O O . GLU A 1 160 ? -15.711 -4.477 -1.596 1.00 98.44 160 GLU A O 1
ATOM 1179 N N . TRP A 1 161 ? -14.438 -5.955 -2.710 1.00 98.38 161 TRP A N 1
ATOM 1180 C CA . TRP A 1 161 ? -14.598 -5.310 -4.000 1.00 98.38 161 TRP A CA 1
ATOM 1181 C C . TRP A 1 161 ? -15.974 -5.608 -4.598 1.00 98.38 161 TRP A C 1
ATOM 1183 O O . TRP A 1 161 ? -16.371 -6.757 -4.755 1.00 98.38 161 TRP A O 1
ATOM 1193 N N . ASN A 1 162 ? -16.709 -4.564 -4.988 1.00 97.25 162 ASN A N 1
ATOM 1194 C CA . ASN A 1 162 ? -18.031 -4.717 -5.607 1.00 97.25 162 ASN A CA 1
ATOM 1195 C C . ASN A 1 162 ? -18.030 -4.589 -7.142 1.00 97.25 162 ASN A C 1
ATOM 1197 O O . ASN A 1 162 ? -19.073 -4.308 -7.736 1.00 97.25 162 ASN A O 1
ATOM 1201 N N . GLY A 1 163 ? -16.860 -4.694 -7.778 1.00 96.06 163 GLY A N 1
ATOM 1202 C CA . GLY A 1 163 ? -16.671 -4.424 -9.208 1.00 96.06 163 GLY A CA 1
ATOM 1203 C C . GLY A 1 163 ? -16.287 -2.976 -9.536 1.00 96.06 163 GLY A C 1
ATOM 1204 O O . GLY A 1 163 ? -15.969 -2.676 -10.684 1.00 96.06 163 GLY A O 1
ATOM 1205 N N . ARG A 1 164 ? -16.326 -2.058 -8.560 1.00 95.62 164 ARG A N 1
ATOM 1206 C CA . ARG A 1 164 ? -15.981 -0.638 -8.771 1.00 95.62 164 ARG A CA 1
ATOM 1207 C C . ARG A 1 164 ? -15.184 -0.003 -7.638 1.00 95.62 164 ARG A C 1
ATOM 1209 O O . ARG A 1 164 ? -14.415 0.923 -7.881 1.00 95.62 164 ARG A O 1
ATOM 1216 N N . ARG A 1 165 ? -15.458 -0.393 -6.397 1.00 97.56 165 ARG A N 1
ATOM 1217 C CA . ARG A 1 165 ? -14.781 0.113 -5.200 1.00 97.56 165 ARG A CA 1
ATOM 1218 C C . ARG A 1 165 ? -14.888 -0.907 -4.078 1.00 97.56 165 ARG A C 1
ATOM 1220 O O . ARG A 1 165 ? -15.817 -1.714 -4.064 1.00 97.56 165 ARG A O 1
ATOM 1227 N N . PHE A 1 166 ? -14.001 -0.794 -3.099 1.00 98.25 166 PHE A N 1
ATOM 1228 C CA . PHE A 1 166 ? -14.160 -1.503 -1.836 1.00 98.25 166 PHE A CA 1
ATOM 1229 C C . PHE A 1 166 ? -15.348 -0.933 -1.062 1.00 98.25 166 PHE A C 1
ATOM 1231 O O . PHE A 1 166 ? -15.487 0.286 -0.913 1.00 98.25 166 PHE A O 1
ATOM 1238 N N . VAL A 1 167 ? -16.216 -1.818 -0.587 1.00 98.19 167 VAL A N 1
ATOM 1239 C CA . VAL A 1 167 ? -17.364 -1.489 0.259 1.00 98.19 167 VAL A CA 1
ATOM 1240 C C . VAL A 1 167 ? -17.324 -2.341 1.513 1.00 98.19 167 VAL A C 1
ATOM 1242 O O . VAL A 1 167 ? -16.942 -3.502 1.464 1.00 98.19 167 VAL A O 1
ATOM 1245 N N . GLU A 1 168 ? -17.724 -1.760 2.638 1.00 98.31 168 GLU A N 1
ATOM 1246 C CA . GLU A 1 168 ? -17.876 -2.512 3.880 1.00 98.31 168 GLU A CA 1
ATOM 1247 C C . GLU A 1 168 ? -19.066 -3.475 3.756 1.00 98.31 168 GLU A C 1
ATOM 1249 O O . GLU A 1 168 ? -20.200 -3.032 3.560 1.00 98.31 168 GLU A O 1
ATOM 1254 N N . THR A 1 169 ? -18.802 -4.778 3.840 1.00 98.44 169 THR A N 1
ATOM 1255 C CA . THR A 1 169 ? -19.814 -5.849 3.765 1.00 98.44 169 THR A CA 1
ATOM 1256 C C . THR A 1 169 ? -20.181 -6.388 5.140 1.00 98.44 169 THR A C 1
ATOM 1258 O O . THR A 1 169 ? -21.315 -6.817 5.358 1.00 98.44 169 THR A O 1
ATOM 1261 N N . ALA A 1 170 ? -19.252 -6.311 6.091 1.00 97.69 170 ALA A N 1
ATOM 1262 C CA . ALA A 1 170 ? -19.463 -6.690 7.477 1.00 97.69 170 ALA A CA 1
ATOM 1263 C C . ALA A 1 170 ? -18.765 -5.707 8.417 1.00 97.69 170 ALA A C 1
ATOM 1265 O O . ALA A 1 170 ? -17.714 -5.154 8.099 1.00 97.69 170 ALA A O 1
ATOM 1266 N N . SER A 1 171 ? -19.358 -5.502 9.591 1.00 98.00 171 SER A N 1
ATOM 1267 C CA . SER A 1 171 ? -18.848 -4.588 10.608 1.00 98.00 171 SER A CA 1
ATOM 1268 C C . SER A 1 171 ? -19.331 -5.027 11.976 1.00 98.00 171 SER A C 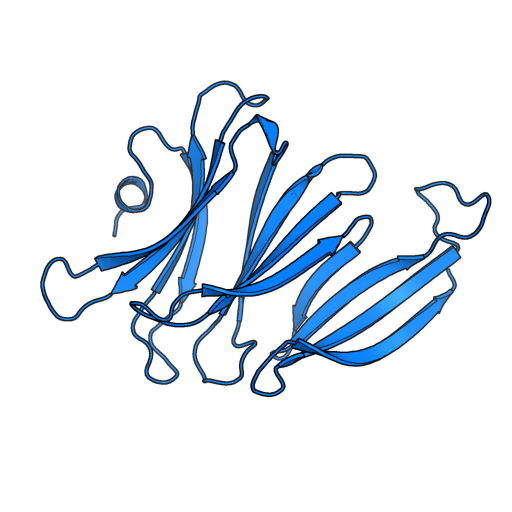1
ATOM 1270 O O . SER A 1 171 ? -20.507 -5.356 12.149 1.00 98.00 171 SER A O 1
ATOM 1272 N N . ARG A 1 172 ? -18.433 -5.034 12.953 1.00 98.12 172 ARG A N 1
ATOM 1273 C CA . ARG A 1 172 ? -18.761 -5.304 14.350 1.00 98.12 172 ARG A CA 1
ATOM 1274 C C . ARG A 1 172 ? -17.885 -4.468 15.264 1.00 98.12 172 ARG A C 1
ATOM 1276 O O . ARG A 1 172 ? -16.738 -4.165 14.944 1.00 98.12 172 ARG A O 1
ATOM 1283 N N . LEU A 1 173 ? -18.440 -4.125 16.415 1.00 98.06 173 LEU A N 1
ATOM 1284 C CA . LEU A 1 173 ? -17.728 -3.470 17.498 1.00 98.06 173 LEU A CA 1
ATOM 1285 C C . LEU A 1 173 ? -17.575 -4.476 18.637 1.00 98.06 173 LEU A C 1
ATOM 1287 O O . LEU A 1 173 ? -18.558 -5.096 19.041 1.00 98.06 173 LEU A O 1
ATOM 1291 N N . GLU A 1 174 ? -16.358 -4.629 19.139 1.00 97.62 174 GLU A N 1
ATOM 1292 C CA . GLU A 1 174 ? -16.042 -5.498 20.268 1.00 97.62 174 GLU A CA 1
ATOM 1293 C C . GLU A 1 174 ? -15.466 -4.655 21.405 1.00 97.62 174 GLU A C 1
ATOM 1295 O O . GLU A 1 174 ? -14.373 -4.107 21.245 1.00 97.62 174 GLU A O 1
ATOM 1300 N N . PRO A 1 175 ? -16.186 -4.513 22.529 1.00 95.88 175 PRO A N 1
ATOM 1301 C CA . PRO A 1 175 ? -15.647 -3.888 23.731 1.00 95.88 175 PRO A CA 1
ATOM 1302 C C . PRO A 1 175 ? -14.425 -4.645 24.262 1.00 95.88 175 PRO A C 1
ATOM 1304 O O . PRO A 1 175 ? -14.338 -5.866 24.098 1.00 95.88 175 PRO A O 1
ATOM 1307 N N . VAL A 1 176 ? -13.510 -3.911 24.897 1.00 89.44 176 VAL A N 1
ATOM 1308 C CA . VAL A 1 176 ? -12.322 -4.455 25.580 1.00 89.44 176 VAL A CA 1
ATOM 1309 C C . VAL A 1 176 ? -12.634 -4.819 27.029 1.00 89.44 176 VAL A C 1
ATOM 1311 O O . VAL A 1 176 ? -13.406 -4.082 27.682 1.00 89.44 176 VAL A O 1
#

Radius of gyration: 17.58 Å; Cα contacts (8 Å, |Δi|>4): 437; chains: 1; bounding box: 41×32×55 Å

Foldseek 3Di:
DDPCVQDDPQKAWDDKDWWPDWLPFHTKMKTKIWHDDDLQFIKIKIWIWGADPDPVRIDTQDMDIHGSVNQFNYKDWDWDQQQPSTIIWIWIWRFNDDPQSWTKIWIWDDDHNPTDTQDIDTAGQKDWDDDPSWTWIWHAAADVPDDPVAGQWIKIWTWGHPNRHTDTPDIDIGGD

Nearest PDB structures (foldseek):
  8dey-assembly1_B  TM=5.895E-01  e=1.485E-02  Homo sapiens
  8u15-assembly2_E  TM=5.695E-01  e=2.717E-02  Homo sapiens
  8u16-assembly1_B  TM=5.542E-01  e=3.005E-02  Homo sapiens
  8g66-assembly1_A  TM=5.509E-01  e=3.161E-02  Homo sapiens
  8d7y-assembly1_A  TM=5.670E-01  e=4.729E-02  Homo sapiens

pLDDT: mean 95.35, std 4.37, range [76.5, 98.75]

Solvent-accessible surface area (backbone atoms only — not comparable to full-atom values): 9713 Å² total; per-residue (Å²): 131,62,73,81,78,74,48,62,89,86,40,46,82,72,40,76,51,77,36,68,58,30,57,90,46,59,41,32,38,42,35,22,32,36,36,66,88,51,90,90,58,23,29,38,33,41,36,35,31,34,50,43,98,55,87,73,43,60,43,78,46,39,73,54,70,46,54,43,92,72,44,50,78,47,59,48,81,48,75,46,33,41,75,73,61,60,31,59,25,36,41,38,37,42,30,46,45,71,97,42,57,20,29,37,37,32,34,36,41,74,54,60,92,65,30,44,71,68,41,77,48,77,45,54,47,48,48,76,43,85,53,96,45,24,40,38,36,42,32,62,38,70,53,98,86,49,53,94,91,50,44,54,23,37,38,39,34,35,29,37,50,74,87,83,40,71,40,79,79,45,73,50,77,44,75,108